Protein AF-A0A1G7TCG0-F1 (afdb_monomer_lite)

Secondary structure (DSSP, 8-state):
------------------------------------------HHHHTTT-EEEEETT--EEEE-SSEEEETTEEEEEEEEEEEE-SSEEEEEEEESSS--EEEEEEGGGTEEEETTEEEEEE--HHHHHHHHHHHTTSTT--HHHHTTS-HHHHHHHHHHHHHH-SSHHHHHHHHHHHHHHH-GGG---------

Sequence (195 aa):
MKKAISSLLVSTLVLALAVSSLSGDKILAEEDTTTTIEVENKAEEIDSFVGVWRNDKDDKISLTPQNLVIDGEVHEIKQIAVNESEEEKVASFDFENFDSQEMTYHSAEDKLNFLSSDYQREMNPNIVNYVKDQLSTLEPVNLEQLLEVDENYLMAAYYQAQVDFDEEKDQIHAIYLALSQDYAELELLTEEDYE

pLDDT: mean 75.29, std 24.16, range [28.88, 98.06]

Radius of gyration: 23.01 Å; chains: 1; bounding box: 70×73×45 Å

Organism: NCBI:txid120956

Foldseek 3Di:
DDDDDDDDPDDDDDDDDDDDDDDDDDDDPPPPPPDPDDPDQQQVLCVLVAAWKAFPVRFIWGDHSFWIDGPLDIWGWDDKDWDDDPFKIKIWTDTDVDDIWIWIQGPVQSWIQTPNTIIHGDADVVQLVVLLVVVVPDPPFDNVVSVVDDRRNSNRLLVNLVSVDPDPVSSSVSSLVVCCVNVVVRVGPPDDDDD

Structure (mmCIF, N/CA/C/O backbone):
data_AF-A0A1G7TCG0-F1
#
_entry.id   AF-A0A1G7TCG0-F1
#
loop_
_atom_site.group_PDB
_atom_site.id
_atom_site.type_symbol
_atom_site.label_atom_id
_atom_site.label_alt_id
_atom_site.label_comp_id
_atom_site.label_asym_id
_atom_site.label_entity_id
_atom_site.label_seq_id
_atom_site.pdbx_PDB_ins_code
_atom_site.Cartn_x
_atom_site.Cartn_y
_atom_site.Cartn_z
_atom_site.occupancy
_atom_site.B_iso_or_equiv
_atom_site.auth_seq_id
_atom_site.auth_comp_id
_atom_site.auth_asym_id
_atom_site.auth_atom_id
_atom_site.pdbx_PDB_model_num
ATOM 1 N N . MET A 1 1 ? 8.532 -59.562 12.177 1.00 41.25 1 MET A N 1
ATOM 2 C CA . MET A 1 1 ? 9.974 -59.346 12.460 1.00 41.25 1 MET A CA 1
ATOM 3 C C . MET A 1 1 ? 10.722 -59.149 11.147 1.00 41.25 1 MET A C 1
ATOM 5 O O . MET A 1 1 ? 10.410 -59.876 10.214 1.00 41.25 1 MET A O 1
ATOM 9 N N . LYS A 1 2 ? 11.730 -58.251 11.157 1.00 35.38 2 LYS A N 1
ATOM 10 C CA . LYS A 1 2 ? 12.576 -57.720 10.050 1.00 35.38 2 LYS A CA 1
ATOM 11 C C . LYS A 1 2 ? 11.929 -56.511 9.335 1.00 35.38 2 LYS A C 1
ATOM 13 O O . LYS A 1 2 ? 10.956 -56.697 8.625 1.00 35.38 2 LYS A O 1
ATOM 18 N N . LYS A 1 3 ? 12.194 -55.274 9.801 1.00 32.16 3 LYS A N 1
ATOM 19 C CA . LYS A 1 3 ? 13.316 -54.330 9.500 1.00 32.16 3 LYS A CA 1
ATOM 20 C C . LYS A 1 3 ? 13.216 -53.757 8.073 1.00 32.16 3 LYS A C 1
ATOM 22 O O . LYS A 1 3 ? 13.408 -54.512 7.134 1.00 32.16 3 LYS A O 1
ATOM 27 N N . ALA A 1 4 ? 12.780 -52.496 7.942 1.00 36.28 4 ALA A N 1
ATOM 28 C CA . ALA A 1 4 ? 13.587 -51.267 7.719 1.00 36.28 4 ALA A CA 1
ATOM 29 C C . ALA A 1 4 ? 13.500 -50.875 6.214 1.00 36.28 4 ALA A C 1
ATOM 31 O O . ALA A 1 4 ? 13.255 -51.761 5.410 1.00 36.28 4 ALA A O 1
ATOM 32 N N . ILE A 1 5 ? 13.589 -49.631 5.727 1.00 41.19 5 ILE A N 1
ATOM 33 C CA . ILE A 1 5 ? 14.486 -48.504 6.025 1.00 41.19 5 ILE A CA 1
ATOM 34 C C . ILE A 1 5 ? 13.827 -47.187 5.529 1.00 41.19 5 ILE A C 1
ATOM 36 O O . ILE A 1 5 ? 13.056 -47.188 4.575 1.00 41.19 5 ILE A O 1
ATOM 40 N N . SER A 1 6 ? 14.172 -46.099 6.220 1.00 36.78 6 SER A N 1
ATOM 41 C CA . SER A 1 6 ? 13.915 -44.672 5.969 1.00 36.78 6 SER A CA 1
ATOM 42 C C . SER A 1 6 ? 14.444 -44.143 4.621 1.00 36.78 6 SER A C 1
ATOM 44 O O . SER A 1 6 ? 15.442 -44.649 4.121 1.00 36.78 6 SER A O 1
ATOM 46 N N . SER A 1 7 ? 13.876 -43.055 4.091 1.00 33.06 7 SER A N 1
ATOM 47 C CA . SER A 1 7 ? 14.607 -42.161 3.176 1.00 33.06 7 SER A CA 1
ATOM 48 C C . SER A 1 7 ? 14.109 -40.720 3.297 1.00 33.06 7 SER A C 1
ATOM 50 O O . SER A 1 7 ? 13.252 -40.276 2.540 1.00 33.06 7 SER A O 1
ATOM 52 N N . LEU A 1 8 ? 14.694 -40.002 4.260 1.00 33.12 8 LEU A N 1
ATOM 53 C CA . LEU A 1 8 ? 14.929 -38.558 4.201 1.00 33.12 8 LEU A CA 1
ATOM 54 C C . LEU A 1 8 ? 15.622 -38.219 2.868 1.00 33.12 8 LEU A C 1
ATOM 56 O O . LEU A 1 8 ? 16.697 -38.751 2.592 1.00 33.12 8 LEU A O 1
ATOM 60 N N . LEU A 1 9 ? 15.056 -37.311 2.078 1.00 33.09 9 LEU A N 1
ATOM 61 C CA . LEU A 1 9 ? 15.797 -36.599 1.038 1.00 33.09 9 LEU A CA 1
ATOM 62 C C . LEU A 1 9 ? 16.432 -35.368 1.687 1.00 33.09 9 LEU A C 1
ATOM 64 O O . LEU A 1 9 ? 15.804 -34.327 1.828 1.00 33.09 9 LEU A O 1
ATOM 68 N N . VAL A 1 10 ? 17.678 -35.526 2.132 1.00 35.22 10 VAL A N 1
ATOM 69 C CA . VAL A 1 10 ? 18.581 -34.407 2.411 1.00 35.22 10 VAL A CA 1
ATOM 70 C C . VAL A 1 10 ? 19.404 -34.218 1.147 1.00 35.22 10 VAL A C 1
ATOM 72 O O . VAL A 1 10 ? 20.314 -35.005 0.875 1.00 35.22 10 VAL A O 1
ATOM 75 N N . SER A 1 11 ? 19.068 -33.208 0.349 1.00 30.41 11 SER A N 1
ATOM 76 C CA . SER A 1 11 ? 19.927 -32.775 -0.753 1.00 30.41 11 SER A CA 1
ATOM 77 C C . SER A 1 11 ? 21.223 -32.229 -0.165 1.00 30.41 11 SER A C 1
ATOM 79 O O . SER A 1 11 ? 21.256 -31.158 0.431 1.00 30.41 11 SER A O 1
ATOM 81 N N . THR A 1 12 ? 22.292 -33.009 -0.293 1.00 38.75 12 THR A N 1
ATOM 82 C CA . THR A 1 12 ? 23.657 -32.593 0.028 1.00 38.75 12 THR A CA 1
ATOM 83 C C . THR A 1 12 ? 24.263 -32.006 -1.240 1.00 38.75 12 THR A C 1
ATOM 85 O O . THR A 1 12 ? 24.483 -32.728 -2.212 1.00 38.75 12 THR A O 1
ATOM 88 N N . LEU A 1 13 ? 24.521 -30.699 -1.243 1.00 28.97 13 LEU A N 1
ATOM 89 C CA . LEU A 1 13 ? 25.317 -30.055 -2.281 1.00 28.97 13 LEU A CA 1
ATOM 90 C C . LEU A 1 13 ? 26.795 -30.363 -1.994 1.00 28.97 13 LEU A C 1
ATOM 92 O O . LEU A 1 13 ? 27.330 -29.984 -0.954 1.00 28.97 13 LEU A O 1
ATOM 96 N N . VAL A 1 14 ? 27.444 -31.108 -2.887 1.00 31.83 14 VAL A N 1
ATOM 97 C CA . VAL A 1 14 ? 28.886 -31.377 -2.827 1.00 31.83 14 VAL A CA 1
ATOM 98 C C . VAL A 1 14 ? 29.590 -30.295 -3.633 1.00 31.83 14 VAL A C 1
ATOM 100 O O . VAL A 1 14 ? 29.452 -30.270 -4.853 1.00 31.83 14 VAL A O 1
ATOM 103 N N . LEU A 1 15 ? 30.378 -29.442 -2.975 1.00 29.64 15 LEU A N 1
ATOM 104 C CA . LEU A 1 15 ? 31.316 -28.560 -3.666 1.00 29.64 15 LEU A CA 1
ATOM 105 C C . LEU A 1 15 ? 32.736 -29.115 -3.517 1.00 29.64 15 LEU A C 1
ATOM 107 O O . LEU A 1 15 ? 33.282 -29.217 -2.419 1.00 29.64 15 LEU A O 1
ATOM 111 N N . ALA A 1 16 ? 33.311 -29.531 -4.643 1.00 34.59 16 ALA A N 1
ATOM 112 C CA . ALA A 1 16 ? 34.679 -30.015 -4.726 1.00 34.59 16 ALA A CA 1
ATOM 113 C C . ALA A 1 16 ? 35.641 -28.826 -4.870 1.00 34.59 16 ALA A C 1
ATOM 115 O O . ALA A 1 16 ? 35.622 -28.129 -5.879 1.00 34.59 16 ALA A O 1
ATOM 116 N N . LEU A 1 17 ? 36.518 -28.629 -3.885 1.00 30.28 17 LEU A N 1
ATOM 117 C CA . LEU A 1 17 ? 37.665 -27.726 -3.990 1.00 30.28 17 LEU A CA 1
ATOM 118 C C . LEU A 1 17 ? 38.859 -28.493 -4.567 1.00 30.28 17 LEU A C 1
ATOM 120 O O . LEU A 1 17 ? 39.483 -29.307 -3.884 1.00 30.28 17 LEU A O 1
ATOM 124 N N . ALA A 1 18 ? 39.191 -28.224 -5.828 1.00 33.94 18 ALA A N 1
ATOM 125 C CA . ALA A 1 18 ? 40.486 -28.574 -6.393 1.00 33.94 18 ALA A CA 1
ATOM 126 C C . ALA A 1 18 ? 41.457 -27.412 -6.139 1.00 33.94 18 ALA A C 1
ATOM 128 O O . ALA A 1 18 ? 41.367 -26.365 -6.773 1.00 33.94 18 ALA A O 1
ATOM 129 N N . VAL A 1 19 ? 42.393 -27.598 -5.207 1.00 38.75 19 VAL A N 1
ATOM 130 C CA . VAL A 1 19 ? 43.535 -26.692 -5.044 1.00 38.75 19 VAL A CA 1
ATOM 131 C C . VAL A 1 19 ? 44.659 -27.193 -5.943 1.00 38.75 19 VAL A C 1
ATOM 133 O O . VAL A 1 19 ? 45.250 -28.240 -5.682 1.00 38.75 19 VAL A O 1
ATOM 136 N N . SER A 1 20 ? 44.985 -26.432 -6.985 1.00 31.84 20 SER A N 1
ATOM 137 C CA . SER A 1 20 ? 46.242 -26.579 -7.719 1.00 31.84 20 SER A CA 1
ATOM 138 C C . SER A 1 20 ? 47.005 -25.260 -7.709 1.00 31.84 20 SER A C 1
ATOM 140 O O . SER A 1 20 ? 46.579 -24.259 -8.275 1.00 31.84 20 SER A O 1
ATOM 142 N N . SER A 1 21 ? 48.151 -25.293 -7.038 1.00 33.22 21 SER A N 1
ATOM 143 C CA . SER A 1 21 ? 49.193 -24.274 -7.012 1.00 33.22 21 SER A CA 1
ATOM 144 C C . SER A 1 21 ? 49.876 -24.117 -8.377 1.00 33.22 21 SER A C 1
ATOM 146 O O . SER A 1 21 ? 50.337 -25.130 -8.901 1.00 33.22 21 SE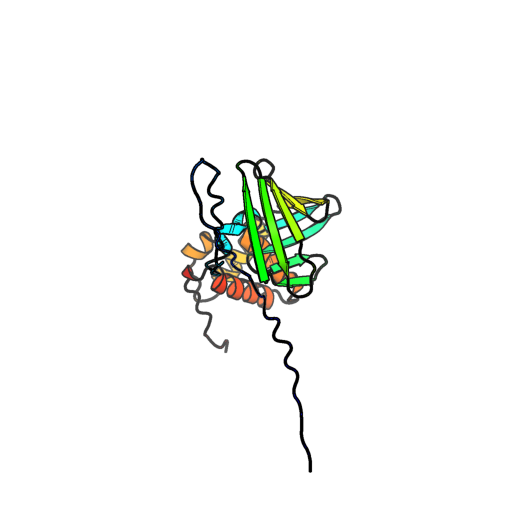R A O 1
ATOM 148 N N . LEU A 1 22 ? 50.039 -22.890 -8.893 1.00 29.16 22 LEU A N 1
ATOM 149 C CA . LEU A 1 22 ? 51.347 -22.251 -9.157 1.00 29.16 22 LEU A CA 1
ATOM 150 C C . LEU A 1 22 ? 51.208 -20.906 -9.909 1.00 29.16 22 LEU A C 1
ATOM 152 O O . LEU A 1 22 ? 50.660 -20.849 -11.000 1.00 29.16 22 LEU A O 1
ATOM 156 N N . SER A 1 23 ? 51.823 -19.875 -9.317 1.00 33.53 23 SER A N 1
ATOM 157 C CA . SER A 1 23 ? 52.538 -18.736 -9.927 1.00 33.53 23 SER A CA 1
ATOM 158 C C . SER A 1 23 ? 51.891 -17.885 -11.037 1.00 33.53 23 SER A C 1
ATOM 160 O O . SER A 1 23 ? 51.925 -18.252 -12.205 1.00 33.53 23 SER A O 1
ATOM 162 N N . GLY A 1 24 ? 51.558 -16.644 -10.660 1.00 36.00 24 GLY A N 1
ATOM 163 C CA . GLY A 1 24 ? 52.043 -15.436 -11.342 1.00 36.00 24 GLY A CA 1
ATOM 164 C C . GLY A 1 24 ? 51.363 -15.029 -12.646 1.00 36.00 24 GLY A C 1
ATOM 165 O O . GLY A 1 24 ? 51.931 -15.246 -13.703 1.00 36.00 24 GLY A O 1
ATOM 166 N N . ASP A 1 25 ? 50.211 -14.366 -12.550 1.00 30.06 25 ASP A N 1
ATOM 167 C CA . ASP A 1 25 ? 49.935 -13.057 -13.165 1.00 30.06 25 ASP A CA 1
ATOM 168 C C . ASP A 1 25 ? 48.511 -12.609 -12.791 1.00 30.06 25 ASP A C 1
ATOM 170 O O . ASP A 1 25 ? 47.640 -13.428 -12.508 1.00 30.06 25 ASP A O 1
ATOM 174 N N . LYS A 1 26 ? 48.298 -11.290 -12.714 1.00 42.56 26 LYS A N 1
ATOM 175 C CA . LYS A 1 26 ? 47.018 -10.634 -12.392 1.00 42.56 26 LYS A CA 1
ATOM 176 C C . LYS A 1 26 ? 45.832 -11.261 -13.137 1.00 42.56 26 LYS A C 1
ATOM 178 O O . LYS A 1 26 ? 45.745 -11.089 -14.349 1.00 42.56 26 LYS A O 1
ATOM 183 N N . ILE A 1 27 ? 44.866 -11.819 -12.407 1.00 32.22 27 ILE A N 1
ATOM 184 C CA . ILE A 1 27 ? 43.470 -11.936 -12.848 1.00 32.22 27 ILE A CA 1
ATOM 185 C C . ILE A 1 27 ? 42.573 -11.600 -11.648 1.00 32.22 27 ILE A C 1
ATOM 187 O O . ILE A 1 27 ? 42.891 -11.939 -10.511 1.00 32.22 27 ILE A O 1
ATOM 191 N N . LEU A 1 28 ? 41.544 -10.814 -11.950 1.00 32.38 28 LEU A N 1
ATOM 192 C CA . LEU A 1 28 ? 40.582 -10.142 -11.082 1.00 32.38 28 LEU A CA 1
ATOM 193 C C . LEU A 1 28 ? 40.090 -11.012 -9.917 1.00 32.38 28 LEU A C 1
ATOM 195 O O . LEU A 1 28 ? 39.694 -12.155 -10.118 1.00 32.38 28 LEU A O 1
ATOM 199 N N . ALA A 1 29 ? 40.093 -10.441 -8.711 1.00 30.98 29 ALA A N 1
ATOM 200 C CA . ALA A 1 29 ? 39.278 -10.952 -7.622 1.00 30.98 29 ALA A CA 1
ATOM 201 C C . ALA A 1 29 ? 37.815 -10.674 -7.990 1.00 30.98 29 ALA A C 1
ATOM 203 O O . ALA A 1 29 ? 37.371 -9.530 -7.918 1.00 30.98 29 ALA A O 1
ATOM 204 N N . GLU A 1 30 ? 37.099 -11.695 -8.452 1.00 35.25 30 GLU A N 1
ATOM 205 C CA . GLU A 1 30 ? 35.654 -11.735 -8.262 1.00 35.25 30 GLU A CA 1
ATOM 206 C C . GLU A 1 30 ? 35.453 -11.965 -6.761 1.00 35.25 30 GLU A C 1
ATOM 208 O O . GLU A 1 30 ? 35.758 -13.037 -6.235 1.00 35.25 30 GLU A O 1
ATOM 213 N N . GLU A 1 31 ? 35.082 -10.901 -6.046 1.00 32.38 31 GLU A N 1
ATOM 214 C CA . GLU A 1 31 ? 34.534 -11.037 -4.703 1.00 32.38 31 GLU A CA 1
ATOM 215 C C . GLU A 1 31 ? 33.212 -11.787 -4.829 1.00 32.38 31 GLU A C 1
ATOM 217 O O . GLU A 1 31 ? 32.199 -11.239 -5.251 1.00 32.38 31 GLU A O 1
ATOM 222 N N . ASP A 1 32 ? 33.254 -13.066 -4.480 1.00 33.31 32 ASP A N 1
ATOM 223 C CA . ASP A 1 32 ? 32.080 -13.874 -4.196 1.00 33.31 32 ASP A CA 1
ATOM 224 C C . ASP A 1 32 ? 31.550 -13.426 -2.822 1.00 33.31 32 ASP A C 1
ATOM 226 O O . ASP A 1 32 ? 31.817 -14.028 -1.777 1.00 33.31 32 ASP A O 1
ATOM 230 N N . THR A 1 33 ? 30.875 -12.277 -2.789 1.00 32.12 33 THR A N 1
ATOM 231 C CA . THR A 1 33 ? 30.081 -11.852 -1.637 1.00 32.12 33 THR A CA 1
ATOM 232 C C . THR A 1 33 ? 28.760 -12.608 -1.676 1.00 32.12 33 THR A C 1
ATOM 234 O O . THR A 1 33 ? 27.733 -12.120 -2.135 1.00 32.12 33 THR A O 1
ATOM 237 N N . THR A 1 34 ? 28.771 -13.836 -1.157 1.00 29.72 34 THR A N 1
ATOM 238 C CA . THR A 1 34 ? 27.554 -14.446 -0.612 1.00 29.72 34 THR A CA 1
ATOM 239 C C . THR A 1 34 ? 27.069 -13.575 0.540 1.00 29.72 34 THR A C 1
ATOM 241 O O . THR A 1 34 ? 27.538 -13.709 1.672 1.00 29.72 34 THR A O 1
ATOM 244 N N . THR A 1 35 ? 26.161 -12.654 0.238 1.00 32.66 35 THR A N 1
ATOM 245 C CA . THR A 1 35 ? 25.441 -11.877 1.240 1.00 32.66 35 THR A CA 1
ATOM 246 C C . THR A 1 35 ? 24.379 -12.781 1.851 1.00 32.66 35 THR A C 1
ATOM 248 O O . THR A 1 35 ? 23.410 -13.170 1.203 1.00 32.66 35 THR A O 1
ATOM 251 N N . THR A 1 36 ? 24.590 -13.162 3.105 1.00 28.88 36 THR A N 1
ATOM 252 C CA . THR A 1 36 ? 23.533 -13.685 3.969 1.00 28.88 36 THR A CA 1
ATOM 253 C C . THR A 1 36 ? 22.526 -12.552 4.165 1.00 28.88 36 THR A C 1
ATOM 255 O O . THR A 1 36 ? 22.868 -11.554 4.792 1.00 28.88 36 THR A O 1
ATOM 258 N N . ILE A 1 37 ? 21.329 -12.664 3.588 1.00 34.88 37 ILE A N 1
ATOM 259 C CA . ILE A 1 37 ? 20.257 -11.683 3.793 1.00 34.88 37 ILE A CA 1
ATOM 260 C C . ILE A 1 37 ? 19.657 -11.967 5.171 1.00 34.88 37 ILE A C 1
ATOM 262 O O . ILE A 1 37 ? 18.867 -12.897 5.342 1.00 34.88 37 ILE A O 1
ATOM 266 N N . GLU A 1 38 ? 20.104 -11.217 6.175 1.00 32.12 38 GLU A N 1
ATOM 267 C CA . GLU A 1 38 ? 19.348 -11.061 7.413 1.00 32.12 38 GLU A CA 1
ATOM 268 C C . GLU A 1 38 ? 18.110 -10.217 7.082 1.00 32.12 38 GLU A C 1
ATOM 270 O O . GLU A 1 38 ? 18.211 -9.185 6.424 1.00 32.12 38 GLU A O 1
ATOM 275 N N . VAL A 1 39 ? 16.925 -10.708 7.457 1.00 40.69 39 VAL A N 1
ATOM 276 C CA . VAL A 1 39 ? 15.651 -10.004 7.265 1.00 40.69 39 VAL A CA 1
ATOM 277 C C . VAL A 1 39 ? 15.592 -8.875 8.294 1.00 40.69 39 VAL A C 1
ATOM 279 O O . VAL A 1 39 ? 15.024 -9.039 9.371 1.00 40.69 39 VAL A O 1
ATOM 282 N N . GLU A 1 40 ? 16.256 -7.764 7.991 1.00 42.09 40 GLU A N 1
ATOM 283 C CA . GLU A 1 40 ? 16.292 -6.557 8.812 1.00 42.09 40 GLU A CA 1
ATOM 284 C C . GLU A 1 40 ? 15.513 -5.451 8.076 1.00 42.09 40 GLU A C 1
ATOM 286 O O . GLU A 1 40 ? 15.806 -5.127 6.934 1.00 42.09 40 GLU A O 1
ATOM 291 N N . ASN A 1 41 ? 14.435 -4.990 8.717 1.00 46.16 41 ASN A N 1
ATOM 292 C CA . ASN A 1 41 ? 13.510 -3.906 8.360 1.00 46.16 41 ASN A CA 1
ATOM 293 C C . ASN A 1 41 ? 13.259 -3.609 6.856 1.00 46.16 41 ASN A C 1
ATOM 295 O O . ASN A 1 41 ? 13.823 -2.692 6.269 1.00 46.16 41 ASN A O 1
ATOM 299 N N . LYS A 1 42 ? 12.315 -4.353 6.258 1.00 55.28 42 LYS A N 1
ATOM 300 C CA . LYS A 1 42 ? 11.911 -4.285 4.837 1.00 55.28 42 LYS A CA 1
ATOM 301 C C . LYS A 1 42 ? 11.181 -2.997 4.403 1.00 55.28 42 LYS A C 1
ATOM 303 O O . LYS A 1 42 ? 10.938 -2.843 3.210 1.00 55.28 42 LYS A O 1
ATOM 308 N N . ALA A 1 43 ? 10.780 -2.124 5.332 1.00 55.53 43 ALA A N 1
ATOM 309 C CA . ALA A 1 43 ? 9.963 -0.948 5.016 1.00 55.53 43 ALA A CA 1
ATOM 310 C C . ALA A 1 43 ? 10.728 0.061 4.137 1.00 55.53 43 ALA A C 1
ATOM 312 O O . ALA A 1 43 ? 10.310 0.338 3.015 1.00 55.53 43 ALA A O 1
ATOM 313 N N . GLU A 1 44 ? 11.919 0.483 4.576 1.00 63.84 44 GLU A N 1
ATOM 314 C CA . GLU A 1 44 ? 12.697 1.537 3.902 1.00 63.84 44 GLU A CA 1
ATOM 315 C C . GLU A 1 44 ? 13.134 1.161 2.471 1.00 63.84 44 GLU A C 1
ATOM 317 O O . GLU A 1 44 ? 13.256 2.024 1.597 1.00 63.84 44 GLU A O 1
ATOM 322 N N . GLU A 1 45 ? 13.353 -0.130 2.191 1.00 70.06 45 GLU A N 1
ATOM 323 C CA . GLU A 1 45 ? 13.810 -0.591 0.871 1.00 70.06 45 GLU A CA 1
ATOM 324 C C . GLU A 1 45 ? 12.732 -0.461 -0.214 1.00 70.06 45 GLU A C 1
ATOM 326 O O . GLU A 1 45 ? 13.063 -0.305 -1.396 1.00 70.06 45 GLU A O 1
ATOM 331 N N . ILE A 1 46 ? 11.447 -0.486 0.165 1.00 83.75 46 ILE A N 1
ATOM 332 C CA . ILE A 1 46 ? 10.334 -0.434 -0.789 1.00 83.75 46 ILE A CA 1
ATOM 333 C C . ILE A 1 46 ? 9.412 0.770 -0.648 1.00 83.75 46 ILE A C 1
ATOM 335 O O . ILE A 1 46 ? 8.430 0.833 -1.385 1.00 83.75 46 ILE A O 1
ATOM 339 N N . ASP A 1 47 ? 9.724 1.751 0.199 1.00 87.25 47 ASP A N 1
ATOM 340 C CA . ASP A 1 47 ? 8.911 2.969 0.382 1.00 87.25 47 ASP A CA 1
ATOM 341 C C . ASP A 1 47 ? 8.504 3.619 -0.950 1.00 87.25 47 ASP A C 1
ATOM 343 O O . ASP A 1 47 ? 7.378 4.074 -1.143 1.00 87.25 47 ASP A O 1
ATOM 347 N N . SER A 1 48 ? 9.405 3.591 -1.936 1.00 90.62 48 SER A N 1
ATOM 348 C CA . SER A 1 48 ? 9.140 4.129 -3.275 1.00 90.62 48 SER A CA 1
ATOM 349 C C . SER A 1 48 ? 8.013 3.402 -4.025 1.00 90.62 48 SER A C 1
ATOM 351 O O . SER A 1 48 ? 7.362 4.005 -4.875 1.00 90.62 48 SER A O 1
ATOM 353 N N . PHE A 1 49 ? 7.753 2.137 -3.705 1.00 94.31 49 PHE A N 1
ATOM 354 C CA . PHE A 1 49 ? 6.699 1.309 -4.287 1.00 94.31 49 PHE A CA 1
ATOM 355 C C . PHE A 1 49 ? 5.398 1.332 -3.464 1.00 94.31 49 PHE A C 1
ATOM 357 O O . PHE A 1 49 ? 4.335 1.044 -4.015 1.00 94.31 49 PHE A O 1
ATOM 364 N N . VAL A 1 50 ? 5.455 1.672 -2.170 1.00 94.75 50 VAL A N 1
ATOM 365 C CA . VAL A 1 50 ? 4.295 1.660 -1.260 1.00 94.75 50 VAL A CA 1
ATOM 366 C C . VAL A 1 50 ? 3.231 2.650 -1.722 1.00 94.75 50 VAL A C 1
ATOM 368 O O . VAL A 1 50 ? 3.501 3.837 -1.858 1.00 94.75 50 VAL A O 1
ATOM 371 N N . GLY A 1 51 ? 2.002 2.195 -1.946 1.00 96.69 51 GLY A N 1
ATOM 372 C CA . GLY A 1 51 ? 0.915 3.065 -2.393 1.00 96.69 51 GLY A CA 1
ATOM 373 C C . GLY A 1 51 ? -0.222 2.328 -3.086 1.00 96.69 51 GLY A C 1
ATOM 374 O O . GLY A 1 51 ? -0.206 1.107 -3.237 1.00 96.69 51 GLY A O 1
ATOM 375 N N . VAL A 1 52 ? -1.224 3.092 -3.521 1.00 98.00 52 VAL A N 1
ATOM 376 C CA . VAL A 1 52 ? -2.262 2.616 -4.443 1.00 98.00 52 VAL A CA 1
ATOM 377 C C . VAL A 1 52 ? -1.889 3.073 -5.842 1.00 98.00 52 VAL A C 1
ATOM 379 O O . VAL A 1 52 ? -1.569 4.240 -6.054 1.00 98.00 52 VAL A O 1
ATOM 382 N N . TRP A 1 53 ? -1.947 2.165 -6.804 1.00 98.06 53 TRP A N 1
ATOM 383 C CA . TRP A 1 53 ? -1.521 2.395 -8.175 1.00 98.06 53 TRP A CA 1
ATOM 384 C C . TRP A 1 53 ? -2.644 2.026 -9.130 1.00 98.06 53 TRP A C 1
ATOM 386 O O . TRP A 1 53 ? -3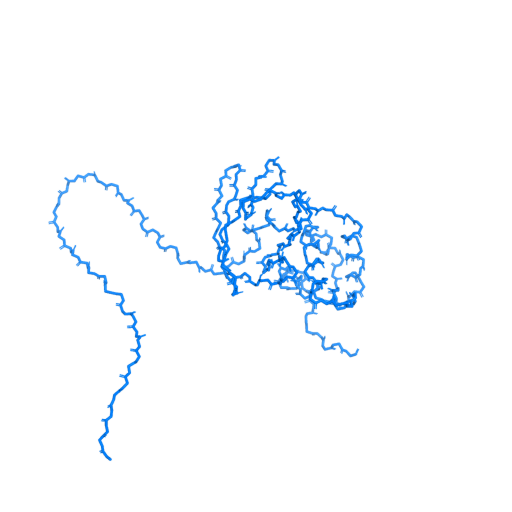.299 0.998 -8.958 1.00 98.06 53 TRP A O 1
ATOM 396 N N . ARG A 1 54 ? -2.861 2.848 -10.159 1.00 97.25 54 ARG A N 1
ATOM 397 C CA . ARG A 1 54 ? -3.935 2.660 -11.138 1.00 97.25 54 ARG A CA 1
ATOM 398 C C . ARG A 1 54 ? -3.411 2.735 -12.566 1.00 97.25 54 ARG A C 1
ATOM 400 O O . ARG A 1 54 ? -2.657 3.653 -12.889 1.00 97.25 54 ARG A O 1
ATOM 407 N N . ASN A 1 55 ? -3.818 1.797 -13.416 1.00 96.88 55 ASN A N 1
ATOM 408 C CA . ASN A 1 55 ? -3.475 1.812 -14.841 1.00 96.88 55 ASN A CA 1
ATOM 409 C C . ASN A 1 55 ? -4.567 2.488 -15.698 1.00 96.88 55 ASN A C 1
ATOM 411 O O . ASN A 1 55 ? -5.602 2.943 -15.205 1.00 96.88 55 ASN A O 1
ATOM 415 N N . ASP A 1 56 ? -4.339 2.548 -17.010 1.00 94.44 56 ASP A N 1
ATOM 416 C CA . ASP A 1 56 ? -5.250 3.141 -17.999 1.00 94.44 56 ASP A CA 1
ATOM 417 C C . ASP A 1 56 ? -6.550 2.348 -18.233 1.00 94.44 56 ASP A C 1
ATOM 419 O O . ASP A 1 56 ? -7.499 2.873 -18.822 1.00 94.44 56 ASP A O 1
ATOM 423 N N . LYS A 1 57 ? -6.607 1.099 -17.762 1.00 94.06 57 LYS A N 1
ATOM 424 C CA . LYS A 1 57 ? -7.785 0.219 -17.801 1.00 94.06 57 LYS A CA 1
ATOM 425 C C . LYS A 1 57 ? -8.618 0.284 -16.525 1.00 94.06 57 LYS A C 1
ATOM 427 O O . LYS A 1 57 ? -9.584 -0.461 -16.407 1.00 94.06 57 LYS A O 1
ATOM 432 N N . ASP A 1 58 ? -8.273 1.192 -15.615 1.00 92.00 58 ASP A N 1
ATOM 433 C CA . ASP A 1 58 ? -8.849 1.328 -14.282 1.00 92.00 58 ASP A CA 1
ATOM 434 C C . ASP A 1 58 ? -8.546 0.165 -13.319 1.00 92.00 58 ASP A C 1
ATOM 436 O O . ASP A 1 58 ? -9.117 0.148 -12.225 1.00 92.00 58 ASP A O 1
ATOM 440 N N . ASP A 1 59 ? -7.622 -0.742 -13.659 1.00 94.31 59 ASP A N 1
ATOM 441 C CA . ASP A 1 59 ? -7.152 -1.769 -12.727 1.00 94.31 59 ASP A CA 1
ATOM 442 C C . ASP A 1 59 ? -6.354 -1.095 -11.609 1.00 94.31 59 ASP A C 1
ATOM 444 O O . ASP A 1 59 ? -5.548 -0.187 -11.855 1.00 94.31 59 ASP A O 1
ATOM 448 N N . LYS A 1 60 ? -6.580 -1.549 -10.375 1.00 95.44 60 LYS A N 1
ATOM 449 C CA . LYS A 1 60 ? -5.913 -1.030 -9.184 1.00 95.44 60 LYS A CA 1
ATOM 450 C C . LYS A 1 60 ? -5.081 -2.115 -8.535 1.00 95.44 60 LYS A C 1
ATOM 452 O O . LYS A 1 60 ? -5.530 -3.252 -8.415 1.00 95.44 60 LYS A O 1
ATOM 457 N N . ILE A 1 61 ? -3.906 -1.721 -8.072 1.00 96.56 61 ILE A N 1
ATOM 458 C CA . ILE A 1 61 ? -3.126 -2.508 -7.129 1.00 96.56 61 ILE A CA 1
ATOM 459 C C . ILE A 1 61 ? -2.821 -1.656 -5.904 1.00 96.56 61 ILE A C 1
ATOM 461 O O . ILE A 1 61 ? -2.754 -0.426 -5.990 1.00 96.56 61 ILE A O 1
ATOM 465 N N . SER A 1 62 ? -2.619 -2.303 -4.768 1.00 96.94 62 SER A N 1
ATOM 466 C CA . SER A 1 62 ? -2.117 -1.650 -3.565 1.00 96.94 62 SER A CA 1
ATOM 467 C C . SER A 1 62 ? -0.916 -2.410 -3.039 1.00 96.94 62 SER A C 1
ATOM 469 O O . SER A 1 62 ? -0.943 -3.634 -2.995 1.00 96.94 62 SER A O 1
ATOM 471 N N . LEU A 1 63 ? 0.135 -1.688 -2.666 1.00 95.56 63 LEU A N 1
ATOM 472 C CA . LEU A 1 63 ? 1.347 -2.271 -2.115 1.00 95.56 63 LEU A CA 1
ATOM 473 C C . LEU A 1 63 ? 1.656 -1.653 -0.751 1.00 95.56 63 LEU A C 1
ATOM 475 O O . LEU A 1 63 ? 1.727 -0.430 -0.623 1.00 95.56 63 LEU A O 1
ATOM 479 N N . THR A 1 64 ? 1.869 -2.514 0.238 1.00 92.75 64 THR A N 1
ATOM 480 C CA . THR A 1 64 ? 2.444 -2.206 1.555 1.00 92.75 64 THR A CA 1
ATOM 481 C C . THR A 1 64 ? 3.753 -2.995 1.723 1.00 92.75 64 THR A C 1
ATOM 483 O O . THR A 1 64 ? 4.028 -3.883 0.911 1.00 92.75 64 THR A O 1
ATOM 486 N N . PRO A 1 65 ? 4.568 -2.734 2.765 1.00 88.75 65 PRO A N 1
ATOM 487 C CA . PRO A 1 65 ? 5.749 -3.545 3.081 1.00 88.75 65 PRO A CA 1
ATOM 488 C C . PRO A 1 65 ? 5.490 -5.052 3.176 1.00 88.75 65 PRO A C 1
ATOM 490 O O . PRO A 1 65 ? 6.388 -5.848 2.899 1.00 88.75 65 PRO A O 1
ATOM 493 N N . GLN A 1 66 ? 4.263 -5.441 3.537 1.00 88.88 66 GLN A N 1
ATOM 494 C CA . GLN A 1 66 ? 3.908 -6.833 3.798 1.00 88.88 66 GLN A CA 1
ATOM 495 C C . GLN A 1 66 ? 2.992 -7.456 2.751 1.00 88.88 66 GLN A C 1
ATOM 497 O O . GLN A 1 66 ? 2.954 -8.679 2.661 1.00 88.88 66 GLN A O 1
ATOM 502 N N . ASN A 1 67 ? 2.238 -6.671 1.978 1.00 92.38 67 ASN A N 1
ATOM 503 C CA . ASN A 1 67 ? 1.197 -7.215 1.110 1.00 92.38 67 ASN A CA 1
ATOM 504 C C . ASN A 1 67 ? 1.119 -6.513 -0.246 1.00 92.38 67 ASN A C 1
ATOM 506 O O . ASN A 1 67 ? 1.292 -5.299 -0.358 1.00 92.38 67 ASN A O 1
ATOM 510 N N . LEU A 1 68 ? 0.755 -7.292 -1.264 1.00 94.62 68 LEU A N 1
ATOM 511 C CA . LEU A 1 68 ? 0.231 -6.816 -2.539 1.00 94.62 68 LEU A CA 1
ATOM 512 C C . LEU A 1 68 ? -1.256 -7.153 -2.616 1.00 94.62 68 LEU A C 1
ATOM 514 O O . LEU A 1 68 ? -1.641 -8.308 -2.458 1.00 94.62 68 LEU A O 1
ATOM 518 N N . VAL A 1 69 ? -2.078 -6.163 -2.934 1.00 96.19 69 VAL A N 1
ATOM 519 C CA . VAL A 1 69 ? -3.478 -6.348 -3.304 1.00 96.19 69 VAL A CA 1
ATOM 520 C C . VAL A 1 69 ? -3.602 -6.206 -4.810 1.00 96.19 69 VAL A C 1
ATOM 522 O O . VAL A 1 69 ? -3.288 -5.147 -5.357 1.00 96.19 69 VAL A O 1
ATOM 525 N N . ILE A 1 70 ? -4.075 -7.250 -5.480 1.00 94.31 70 ILE A N 1
ATOM 526 C CA . ILE A 1 70 ? -4.374 -7.257 -6.916 1.00 94.31 70 ILE A CA 1
ATOM 527 C C . ILE A 1 70 ? -5.604 -8.131 -7.156 1.00 94.31 70 ILE A C 1
ATOM 529 O O . ILE A 1 70 ? -5.824 -9.106 -6.451 1.00 94.31 70 ILE A O 1
ATOM 533 N N . ASP A 1 71 ? -6.448 -7.747 -8.115 1.00 91.06 71 ASP A N 1
ATOM 534 C CA . ASP A 1 71 ? -7.658 -8.492 -8.495 1.00 91.06 71 ASP A CA 1
ATOM 535 C C . ASP A 1 71 ? -8.625 -8.793 -7.327 1.00 91.06 71 ASP A C 1
ATOM 537 O O . ASP A 1 71 ? -9.439 -9.712 -7.392 1.00 91.06 71 ASP A O 1
ATOM 541 N N . GLY A 1 72 ? -8.586 -7.965 -6.274 1.00 92.06 72 GLY A N 1
ATOM 542 C CA . GLY A 1 72 ? -9.405 -8.132 -5.071 1.00 92.06 72 GLY A CA 1
ATOM 543 C C . GLY A 1 72 ? -8.914 -9.231 -4.127 1.00 92.06 72 GLY A C 1
ATOM 544 O O . GLY A 1 72 ? -9.674 -9.664 -3.267 1.00 92.06 72 GLY A O 1
ATOM 545 N N . GLU A 1 73 ? -7.671 -9.682 -4.281 1.00 93.00 73 GLU A N 1
ATOM 546 C CA . GLU A 1 73 ? -7.021 -10.656 -3.409 1.00 93.00 73 GLU A CA 1
ATOM 547 C C . GLU A 1 73 ? -5.786 -10.037 -2.746 1.00 93.00 73 GLU A C 1
ATOM 549 O O . GLU A 1 73 ? -5.101 -9.197 -3.333 1.00 93.00 73 GLU A O 1
ATOM 554 N N . VAL A 1 74 ? -5.516 -10.449 -1.506 1.00 93.69 74 VAL A N 1
ATOM 555 C CA . VAL A 1 74 ? -4.339 -10.035 -0.735 1.00 93.69 74 VAL A CA 1
ATOM 556 C C . VAL A 1 74 ? -3.280 -11.134 -0.812 1.00 93.69 74 VAL A C 1
ATOM 558 O O . VAL A 1 74 ? -3.547 -12.293 -0.492 1.00 93.69 74 VAL A O 1
ATOM 561 N N . HIS A 1 75 ? -2.064 -10.766 -1.211 1.00 93.38 75 HIS A N 1
ATOM 562 C CA . HIS A 1 75 ? -0.908 -11.653 -1.306 1.00 93.38 75 HIS A CA 1
ATOM 563 C C . HIS A 1 75 ? 0.204 -11.177 -0.370 1.00 93.38 75 HIS A C 1
ATOM 565 O O . HIS A 1 75 ? 0.760 -10.094 -0.554 1.00 93.38 75 HIS A O 1
ATOM 571 N N . GLU A 1 76 ? 0.560 -12.010 0.608 1.00 92.06 76 GLU A N 1
ATOM 572 C CA . GLU A 1 76 ? 1.632 -11.713 1.564 1.00 92.06 76 GLU A CA 1
ATOM 573 C C . GLU A 1 76 ? 3.011 -11.811 0.893 1.00 92.06 76 GLU A C 1
ATOM 575 O O . GLU A 1 76 ? 3.321 -12.795 0.214 1.00 92.06 76 GLU A O 1
ATOM 580 N N . ILE A 1 77 ? 3.861 -10.811 1.118 1.00 90.56 77 ILE A N 1
ATOM 581 C CA . ILE A 1 77 ? 5.221 -10.710 0.590 1.00 90.56 77 ILE A CA 1
ATOM 582 C C . ILE A 1 77 ? 6.189 -11.485 1.491 1.00 90.56 77 ILE A C 1
ATOM 584 O O . ILE A 1 77 ? 6.450 -11.126 2.640 1.00 90.56 77 ILE A O 1
ATOM 588 N N . LYS A 1 78 ? 6.816 -12.533 0.952 1.00 89.38 78 LYS A N 1
ATOM 589 C CA . LYS A 1 78 ? 7.806 -13.348 1.677 1.00 89.38 78 LYS A CA 1
ATOM 590 C C . LYS A 1 78 ? 9.212 -12.797 1.537 1.00 89.38 78 LYS A C 1
ATOM 592 O O . LYS A 1 78 ? 9.932 -12.685 2.535 1.00 89.38 78 LYS A O 1
ATOM 597 N N . GLN A 1 79 ? 9.598 -12.420 0.327 1.00 85.88 79 GLN A N 1
ATOM 598 C CA . GLN A 1 79 ? 10.939 -11.937 0.032 1.00 85.88 79 GLN A CA 1
ATOM 599 C C . GLN A 1 79 ? 10.886 -10.797 -0.976 1.00 85.88 79 GLN A C 1
ATOM 601 O O . GLN A 1 79 ? 10.024 -10.757 -1.849 1.00 85.88 79 GLN A O 1
ATOM 606 N N . ILE A 1 80 ? 11.820 -9.866 -0.813 1.00 86.75 80 ILE A N 1
ATOM 607 C CA . ILE A 1 80 ? 12.018 -8.735 -1.705 1.00 86.75 80 ILE A CA 1
ATOM 608 C C . ILE A 1 80 ? 13.506 -8.686 -2.032 1.00 86.75 80 ILE A C 1
ATOM 610 O O . ILE A 1 80 ? 14.343 -8.914 -1.156 1.00 86.75 80 ILE A O 1
ATOM 614 N N . ALA A 1 81 ? 13.832 -8.421 -3.289 1.00 87.00 81 ALA A N 1
ATOM 615 C CA . ALA A 1 81 ? 15.180 -8.083 -3.716 1.00 87.00 81 ALA A CA 1
ATOM 616 C C . ALA A 1 81 ? 15.124 -6.794 -4.534 1.00 87.00 81 ALA A C 1
ATOM 618 O O . ALA A 1 81 ? 14.537 -6.778 -5.618 1.00 87.00 81 ALA A O 1
ATOM 619 N N . VAL A 1 82 ? 15.725 -5.725 -4.010 1.00 85.81 82 VAL A N 1
ATOM 620 C CA . VAL A 1 82 ? 15.745 -4.407 -4.651 1.00 85.81 82 VAL A CA 1
ATOM 621 C C . VAL A 1 82 ? 17.095 -4.169 -5.317 1.00 85.81 82 VAL A C 1
ATOM 623 O O . VAL A 1 82 ? 18.155 -4.424 -4.746 1.00 85.81 82 VAL A O 1
ATOM 626 N N . ASN A 1 83 ? 17.052 -3.662 -6.542 1.00 84.19 83 ASN A N 1
ATOM 627 C CA . ASN A 1 83 ? 18.197 -3.139 -7.263 1.00 84.19 83 ASN A CA 1
ATOM 628 C C . ASN A 1 83 ? 17.907 -1.683 -7.639 1.00 84.19 83 ASN A C 1
ATOM 630 O O . ASN A 1 83 ? 16.944 -1.395 -8.353 1.00 84.19 83 ASN A O 1
ATOM 634 N N . GLU A 1 84 ? 18.724 -0.765 -7.131 1.00 79.25 84 GLU A N 1
ATOM 635 C CA . GLU A 1 84 ? 18.548 0.671 -7.320 1.00 79.25 84 GLU A CA 1
ATOM 636 C C . GLU A 1 84 ? 19.605 1.241 -8.270 1.00 79.25 84 GLU A C 1
ATOM 638 O O . GLU A 1 84 ? 20.808 1.004 -8.136 1.00 79.25 84 GLU A O 1
ATOM 643 N N . SER A 1 85 ? 19.132 2.043 -9.220 1.00 75.94 85 SER A N 1
ATOM 644 C CA . SER A 1 85 ? 19.933 2.944 -10.043 1.00 75.94 85 SER A CA 1
ATOM 645 C C . SER A 1 85 ? 19.463 4.388 -9.831 1.00 75.94 85 SER A C 1
ATOM 647 O O . SER A 1 85 ? 18.420 4.618 -9.227 1.00 75.94 85 SER A O 1
ATOM 649 N N . GLU A 1 86 ? 20.205 5.379 -10.340 1.00 70.88 86 GLU A N 1
ATOM 650 C CA . GLU A 1 86 ? 19.850 6.801 -10.161 1.00 70.88 86 GLU A CA 1
ATOM 651 C C . GLU A 1 86 ? 18.470 7.180 -10.740 1.00 70.88 86 GLU A C 1
ATOM 653 O O . GLU A 1 86 ? 17.858 8.136 -10.269 1.00 70.88 86 GLU A O 1
ATOM 658 N N . GLU A 1 87 ? 17.973 6.457 -11.750 1.00 78.44 87 GLU A N 1
ATOM 659 C CA . GLU A 1 87 ? 16.727 6.796 -12.460 1.00 78.44 87 GLU A CA 1
ATOM 660 C C . GLU A 1 87 ? 15.577 5.823 -12.142 1.00 78.44 87 GLU A C 1
ATOM 662 O O . GLU A 1 87 ? 14.407 6.224 -12.112 1.00 78.44 87 GLU A O 1
ATOM 667 N N . GLU A 1 88 ? 15.904 4.562 -11.854 1.00 86.75 88 GLU A N 1
ATOM 668 C CA . GLU A 1 88 ? 14.944 3.466 -11.717 1.00 86.75 88 GLU A CA 1
ATOM 669 C C . GLU A 1 88 ? 15.276 2.579 -10.515 1.00 86.75 88 GLU A C 1
ATOM 671 O O . GLU A 1 88 ? 16.440 2.234 -10.278 1.00 86.75 88 GLU A O 1
ATOM 676 N N . LYS A 1 89 ? 14.230 2.155 -9.801 1.00 90.12 89 LYS A N 1
ATOM 677 C CA . LYS A 1 89 ? 14.292 1.087 -8.800 1.00 90.12 89 LYS A CA 1
ATOM 678 C C . LYS A 1 89 ? 13.579 -0.137 -9.350 1.00 90.12 89 LYS A C 1
ATOM 680 O O . LYS A 1 89 ? 12.410 -0.052 -9.713 1.00 90.12 89 LYS A O 1
ATOM 685 N N . VAL A 1 90 ? 14.258 -1.274 -9.388 1.00 90.50 90 VAL A N 1
ATOM 686 C CA . VAL A 1 90 ? 13.666 -2.558 -9.777 1.00 90.50 90 VAL A CA 1
ATOM 687 C C . VAL A 1 90 ? 13.581 -3.431 -8.537 1.00 90.50 90 VAL A C 1
ATOM 689 O O . VAL A 1 90 ? 14.585 -3.630 -7.859 1.00 90.50 90 VAL A O 1
ATOM 692 N N . ALA A 1 91 ? 12.397 -3.948 -8.235 1.00 89.50 91 ALA A N 1
ATOM 693 C CA . ALA A 1 91 ? 12.179 -4.841 -7.108 1.00 89.50 91 ALA A CA 1
ATOM 694 C C . ALA A 1 91 ? 11.552 -6.155 -7.580 1.00 89.50 91 ALA A C 1
ATOM 696 O O . ALA A 1 91 ? 10.552 -6.158 -8.297 1.00 89.50 91 ALA A O 1
ATOM 697 N N . SER A 1 92 ? 12.152 -7.271 -7.170 1.00 89.12 92 SER A N 1
ATOM 698 C CA . SER A 1 92 ? 11.586 -8.611 -7.323 1.00 89.12 92 SER A CA 1
ATOM 699 C C . SER A 1 92 ? 10.889 -9.002 -6.028 1.00 89.12 92 SER A C 1
ATOM 701 O O . SER A 1 92 ? 11.520 -8.996 -4.971 1.00 89.12 92 SER A O 1
ATOM 703 N N . PHE A 1 93 ? 9.617 -9.370 -6.119 1.00 90.38 93 PHE A N 1
ATOM 704 C CA . PHE A 1 93 ? 8.768 -9.759 -5.001 1.00 90.38 93 PHE A CA 1
ATOM 705 C C . PHE A 1 93 ? 8.403 -11.236 -5.109 1.00 90.38 93 PHE A C 1
ATOM 707 O O . PHE A 1 93 ? 7.869 -11.673 -6.130 1.00 90.38 93 PHE A O 1
ATOM 714 N N . ASP A 1 94 ? 8.647 -11.983 -4.039 1.00 90.50 94 ASP A N 1
ATOM 715 C CA . ASP A 1 94 ? 8.153 -13.345 -3.860 1.00 90.50 94 ASP A CA 1
ATOM 716 C C . ASP A 1 94 ? 6.981 -13.335 -2.881 1.00 90.50 94 ASP A C 1
ATOM 718 O O . ASP A 1 94 ? 7.064 -12.726 -1.809 1.00 90.50 94 ASP A O 1
ATOM 722 N N . PHE A 1 95 ? 5.913 -14.058 -3.212 1.00 88.31 95 PHE A N 1
ATOM 723 C CA . PHE A 1 95 ? 4.649 -14.019 -2.478 1.00 88.31 95 PHE A CA 1
ATOM 724 C C . PHE A 1 95 ? 4.226 -15.393 -1.956 1.00 88.31 95 PHE A C 1
ATOM 726 O O . PHE A 1 95 ? 4.656 -16.439 -2.452 1.00 88.31 95 PHE A O 1
ATOM 733 N N . GLU A 1 96 ? 3.325 -15.414 -0.973 1.00 83.00 96 GLU A N 1
ATOM 734 C CA . GLU A 1 96 ? 2.641 -16.649 -0.594 1.00 83.00 96 GLU A CA 1
ATOM 735 C C . GLU A 1 96 ? 1.592 -17.035 -1.645 1.00 83.00 96 GLU A C 1
ATOM 737 O O . GLU A 1 96 ? 0.595 -16.345 -1.827 1.00 83.00 96 GLU A O 1
ATOM 742 N N . ASN A 1 97 ? 1.793 -18.172 -2.318 1.00 80.88 97 ASN A N 1
ATOM 743 C CA . ASN A 1 97 ? 0.860 -18.737 -3.306 1.00 80.88 97 ASN A CA 1
ATOM 744 C C . ASN A 1 97 ? 0.568 -17.849 -4.532 1.00 80.88 97 ASN A C 1
ATOM 746 O O . ASN A 1 97 ? -0.412 -18.089 -5.238 1.00 80.88 97 ASN A O 1
ATOM 750 N N . PHE A 1 98 ? 1.429 -16.878 -4.818 1.00 83.62 98 PHE A N 1
ATOM 751 C CA . PHE A 1 98 ? 1.387 -16.061 -6.025 1.00 83.62 98 PHE A CA 1
ATOM 752 C C . PHE A 1 98 ? 2.779 -16.052 -6.660 1.00 83.62 98 PHE A C 1
ATOM 754 O O . PHE A 1 98 ? 3.790 -16.060 -5.954 1.00 83.62 98 PHE A O 1
ATOM 761 N N . ASP A 1 99 ? 2.832 -16.142 -7.990 1.00 87.06 99 ASP A N 1
ATOM 762 C CA . ASP A 1 99 ? 4.102 -16.241 -8.709 1.00 87.06 99 ASP A CA 1
ATOM 763 C C . ASP A 1 99 ? 4.940 -14.989 -8.453 1.00 87.06 99 ASP A C 1
ATOM 765 O O . ASP A 1 99 ? 4.406 -13.880 -8.430 1.00 87.06 99 ASP A O 1
ATOM 769 N N . SER A 1 100 ? 6.253 -15.167 -8.307 1.00 87.94 100 SER A N 1
ATOM 770 C CA . SER A 1 100 ? 7.188 -14.058 -8.151 1.00 87.94 100 SER A CA 1
ATOM 771 C C . SER A 1 100 ? 7.019 -13.036 -9.269 1.00 87.94 100 SER A C 1
ATOM 773 O O . SER A 1 100 ? 6.922 -13.404 -10.444 1.00 87.94 100 SER A O 1
ATOM 775 N N . GLN A 1 101 ? 7.019 -11.755 -8.911 1.00 92.44 101 GLN A N 1
ATOM 776 C CA . GLN A 1 101 ? 6.863 -10.668 -9.869 1.00 92.44 101 GLN A CA 1
ATOM 777 C C . GLN A 1 101 ? 7.974 -9.640 -9.746 1.00 92.44 101 GLN A C 1
ATOM 779 O O . GLN A 1 101 ? 8.437 -9.328 -8.654 1.00 92.44 101 GLN A O 1
ATOM 784 N N . GLU A 1 102 ? 8.337 -9.055 -10.879 1.00 92.81 102 GLU A N 1
ATOM 785 C CA . GLU A 1 102 ? 9.199 -7.882 -10.930 1.00 92.81 102 GLU A CA 1
ATOM 786 C C . GLU A 1 102 ? 8.342 -6.623 -11.090 1.00 92.81 102 GLU A C 1
ATOM 788 O O . GLU A 1 102 ? 7.374 -6.604 -11.859 1.00 92.81 102 GLU A O 1
ATOM 793 N N . MET A 1 103 ? 8.705 -5.569 -10.365 1.00 95.06 103 MET A N 1
ATOM 794 C CA . MET A 1 103 ? 8.146 -4.234 -10.524 1.00 95.06 103 MET A CA 1
ATOM 795 C C . MET A 1 103 ? 9.271 -3.230 -10.751 1.00 95.06 103 MET A C 1
ATOM 797 O O . MET A 1 103 ? 10.310 -3.284 -10.089 1.00 95.06 103 MET A O 1
ATOM 801 N N . THR A 1 104 ? 9.050 -2.273 -11.647 1.00 94.94 104 THR A N 1
ATOM 802 C CA . THR A 1 104 ? 9.995 -1.178 -11.903 1.00 94.94 104 THR A CA 1
ATOM 803 C C . THR A 1 104 ? 9.355 0.150 -11.541 1.00 94.94 104 THR A C 1
ATOM 805 O O . THR A 1 104 ? 8.340 0.534 -12.117 1.00 94.94 104 THR A O 1
ATOM 808 N N . TYR A 1 105 ? 9.945 0.861 -10.588 1.00 94.94 105 TYR A N 1
ATOM 809 C CA . TYR A 1 105 ? 9.559 2.213 -10.217 1.00 94.94 105 TYR A CA 1
ATOM 810 C C . TYR A 1 105 ? 10.457 3.238 -10.916 1.00 94.94 105 TYR A C 1
ATOM 812 O O . TYR A 1 105 ? 11.681 3.222 -10.763 1.00 94.94 105 TYR A O 1
ATOM 820 N N . HIS A 1 106 ? 9.833 4.158 -11.649 1.00 94.00 106 HIS A N 1
ATOM 821 C CA . HIS A 1 106 ? 10.492 5.272 -12.325 1.00 94.00 106 HIS A CA 1
ATOM 822 C C . HIS A 1 106 ? 10.260 6.559 -11.528 1.00 94.00 106 HIS A C 1
ATOM 824 O O . HIS A 1 106 ? 9.168 7.136 -11.543 1.00 94.00 106 HIS A O 1
ATOM 830 N N . SER A 1 107 ? 11.305 7.028 -10.844 1.00 89.06 107 SER A N 1
ATOM 831 C CA . SER A 1 107 ? 11.206 8.131 -9.877 1.00 89.06 107 SER A CA 1
ATOM 832 C C . SER A 1 107 ? 10.818 9.474 -10.505 1.00 89.06 107 SER A C 1
ATOM 834 O O . SER A 1 107 ? 10.076 10.248 -9.906 1.00 89.06 107 SER A O 1
ATOM 836 N N . ALA A 1 108 ? 11.276 9.745 -11.730 1.00 89.75 108 ALA A N 1
ATOM 837 C CA . ALA A 1 108 ? 11.015 11.004 -12.427 1.00 89.75 108 ALA A CA 1
ATOM 838 C C . ALA A 1 108 ? 9.539 11.197 -12.825 1.00 89.75 108 ALA A C 1
ATOM 840 O O . ALA A 1 108 ? 9.098 12.333 -13.002 1.00 89.75 108 ALA A O 1
ATOM 841 N N . GLU A 1 109 ? 8.793 10.102 -12.982 1.00 91.75 109 GLU A N 1
ATOM 842 C CA . GLU A 1 109 ? 7.406 10.100 -13.465 1.00 91.75 109 GLU A CA 1
ATOM 843 C C . GLU A 1 109 ? 6.395 9.668 -12.391 1.00 91.75 109 GLU A C 1
ATOM 845 O O . GLU A 1 109 ? 5.204 9.639 -12.685 1.00 91.75 109 GLU A O 1
ATOM 850 N N . ASP A 1 110 ? 6.857 9.314 -11.181 1.00 93.69 110 ASP A N 1
ATOM 851 C CA . ASP A 1 110 ? 6.072 8.618 -10.144 1.00 93.69 110 ASP A CA 1
ATOM 852 C C . ASP A 1 110 ? 5.201 7.504 -10.746 1.00 93.69 110 ASP A C 1
ATOM 854 O O . ASP A 1 110 ? 3.967 7.488 -10.682 1.00 93.69 110 ASP A O 1
ATOM 858 N N . LYS A 1 111 ? 5.888 6.596 -11.441 1.00 95.75 111 LYS A N 1
ATOM 859 C CA . LYS A 1 111 ? 5.284 5.570 -12.283 1.00 95.75 111 LYS A CA 1
ATOM 860 C C . LYS A 1 111 ? 5.790 4.198 -11.888 1.00 95.75 111 LYS A C 1
ATOM 862 O O . LYS A 1 111 ? 6.985 4.015 -11.662 1.00 95.75 111 LYS A O 1
ATOM 867 N N . LEU A 1 112 ? 4.885 3.230 -11.896 1.00 96.81 112 LEU A N 1
ATOM 868 C CA . LEU A 1 112 ? 5.194 1.830 -11.654 1.00 96.81 112 LEU A CA 1
ATOM 869 C C . LEU A 1 112 ? 4.901 1.015 -12.915 1.00 96.81 112 LEU A C 1
ATOM 871 O O . LEU A 1 112 ? 3.791 1.067 -13.440 1.00 96.81 112 LEU A O 1
ATOM 875 N N . ASN A 1 113 ? 5.876 0.255 -13.402 1.00 96.19 113 ASN A N 1
ATOM 876 C CA . ASN A 1 113 ? 5.646 -0.786 -14.394 1.00 96.19 113 ASN A CA 1
ATOM 877 C C . ASN A 1 113 ? 5.467 -2.131 -13.686 1.00 96.19 113 ASN A C 1
ATOM 879 O O . ASN A 1 113 ? 6.320 -2.546 -12.899 1.00 96.19 113 ASN A O 1
ATOM 883 N N . PHE A 1 114 ? 4.348 -2.797 -13.963 1.00 95.19 114 PHE A N 1
ATOM 884 C CA . PHE A 1 114 ? 3.990 -4.082 -13.373 1.00 95.19 114 PHE A CA 1
ATOM 885 C C . PHE A 1 114 ? 3.117 -4.882 -14.344 1.00 95.19 114 PHE A C 1
ATOM 887 O O . PHE A 1 114 ? 2.236 -4.320 -14.994 1.00 95.19 114 PHE A O 1
ATOM 894 N N . LEU A 1 115 ? 3.367 -6.189 -14.490 1.00 90.06 115 LEU A N 1
ATOM 895 C CA . LEU A 1 115 ? 2.619 -7.073 -15.404 1.00 90.06 115 LEU A CA 1
ATOM 896 C C . LEU A 1 115 ? 2.472 -6.503 -16.831 1.00 90.06 115 LEU A C 1
ATOM 898 O O . LEU A 1 115 ? 1.413 -6.577 -17.458 1.00 90.06 115 LEU A O 1
ATOM 902 N N . SER A 1 116 ? 3.555 -5.919 -17.361 1.00 89.69 116 SER A N 1
ATOM 903 C CA . SER A 1 116 ? 3.586 -5.257 -18.680 1.00 89.69 116 SER A CA 1
ATOM 904 C C . SER A 1 116 ? 2.601 -4.087 -18.838 1.00 89.69 116 SER A C 1
ATOM 906 O O . SER A 1 116 ? 2.257 -3.722 -19.964 1.00 89.69 116 SER A O 1
ATOM 908 N N . SER A 1 117 ? 2.136 -3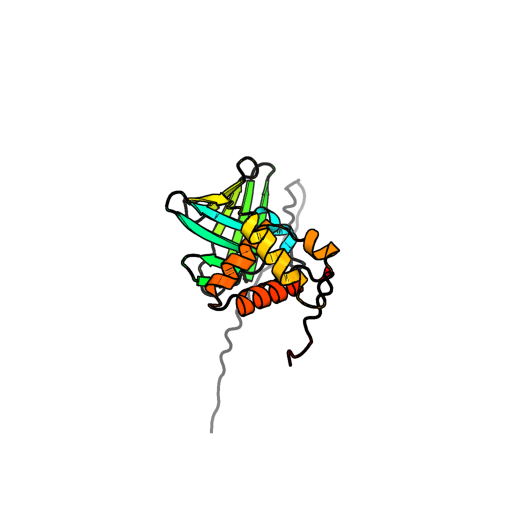.512 -17.730 1.00 94.75 117 SER A N 1
ATOM 909 C CA . SER A 1 117 ? 1.251 -2.351 -17.697 1.00 94.75 117 SER A CA 1
ATOM 910 C C . SER A 1 117 ? 1.892 -1.218 -16.908 1.00 94.75 117 SER A C 1
ATOM 912 O O . SER A 1 117 ? 2.654 -1.432 -15.967 1.00 94.75 117 SER A O 1
ATOM 914 N N . ASP A 1 118 ? 1.561 -0.002 -17.317 1.00 97.12 118 ASP A N 1
ATOM 915 C CA . ASP A 1 118 ? 2.009 1.216 -16.667 1.00 97.12 118 ASP A CA 1
ATOM 916 C C . ASP A 1 118 ? 0.943 1.693 -15.684 1.00 97.12 118 ASP A C 1
ATOM 918 O O . ASP A 1 118 ? -0.221 1.865 -16.053 1.00 97.12 118 ASP A O 1
ATOM 922 N N . TYR A 1 119 ? 1.355 1.945 -14.448 1.00 97.94 119 TYR A N 1
ATOM 923 C CA . TYR A 1 119 ? 0.505 2.454 -13.387 1.00 97.94 119 TYR A CA 1
ATOM 924 C C . TYR A 1 119 ? 0.971 3.835 -12.924 1.00 97.94 119 TYR A C 1
ATOM 926 O O . TYR A 1 119 ? 2.156 4.177 -12.951 1.00 97.94 119 TYR A O 1
ATOM 934 N N . GLN A 1 120 ? 0.008 4.631 -12.477 1.00 97.81 120 GLN A N 1
ATOM 935 C CA . GLN A 1 120 ? 0.209 5.931 -11.849 1.00 97.81 120 GLN A CA 1
ATOM 936 C C . GLN A 1 120 ? -0.264 5.866 -10.405 1.00 97.81 120 GLN A C 1
ATOM 938 O O . GLN A 1 120 ? -1.293 5.242 -10.121 1.00 97.81 120 GLN A O 1
ATOM 943 N N . ARG A 1 121 ? 0.478 6.503 -9.498 1.00 97.00 121 ARG A N 1
ATOM 944 C CA . ARG A 1 121 ? 0.106 6.522 -8.086 1.00 97.00 121 ARG A CA 1
ATOM 945 C C . ARG A 1 121 ? -1.185 7.311 -7.893 1.00 97.00 121 ARG A C 1
ATOM 947 O O . ARG A 1 121 ? -1.349 8.422 -8.400 1.00 97.00 121 ARG A O 1
ATOM 954 N N . GLU A 1 122 ? -2.123 6.728 -7.162 1.00 95.94 122 GLU A N 1
ATOM 955 C CA . GLU A 1 122 ? -3.367 7.370 -6.765 1.00 95.94 122 GLU A CA 1
ATOM 956 C C . GLU A 1 122 ? -3.214 7.962 -5.364 1.00 95.94 122 GLU A C 1
ATOM 958 O O . GLU A 1 122 ? -2.811 7.282 -4.423 1.00 95.94 122 GLU A O 1
ATOM 963 N N . MET A 1 123 ? -3.600 9.229 -5.216 1.00 95.31 123 MET A N 1
ATOM 964 C CA . MET A 1 123 ? -3.642 9.913 -3.929 1.00 95.31 123 MET A CA 1
ATOM 965 C C . MET A 1 123 ? -4.999 10.587 -3.740 1.00 95.31 123 MET A C 1
ATOM 967 O O . MET A 1 123 ? -5.425 11.399 -4.567 1.00 95.31 123 MET A O 1
ATOM 971 N N . ASN A 1 124 ? -5.673 10.276 -2.632 1.00 95.81 124 ASN A N 1
ATOM 972 C CA . ASN A 1 124 ? -6.921 10.920 -2.241 1.00 95.81 124 ASN A CA 1
ATOM 973 C C . ASN A 1 124 ? -6.800 11.493 -0.820 1.00 95.81 124 ASN A C 1
ATOM 975 O O . ASN A 1 124 ? -7.037 10.777 0.155 1.00 95.81 124 ASN A O 1
ATOM 979 N N . PRO A 1 125 ? -6.530 12.805 -0.683 1.00 94.81 125 PRO A N 1
ATOM 980 C CA . PRO A 1 125 ? -6.361 13.439 0.622 1.00 94.81 125 PRO A CA 1
ATOM 981 C C . PRO A 1 125 ? -7.579 13.306 1.543 1.00 94.81 125 PRO A C 1
ATOM 983 O O . PRO A 1 125 ? -7.437 13.346 2.760 1.00 94.81 125 PRO A O 1
ATOM 986 N N . ASN A 1 126 ? -8.791 13.144 0.997 1.00 96.75 126 ASN A N 1
ATOM 987 C CA . ASN A 1 126 ? -9.982 12.961 1.828 1.00 96.75 126 ASN A CA 1
ATOM 988 C C . ASN A 1 126 ? -9.989 11.593 2.516 1.00 96.75 126 ASN A C 1
ATOM 990 O O . ASN A 1 126 ? -10.420 11.509 3.660 1.00 96.75 126 ASN A O 1
ATOM 994 N N . ILE A 1 127 ? -9.502 10.548 1.836 1.00 94.44 127 ILE A N 1
ATOM 995 C CA . ILE A 1 127 ? -9.360 9.211 2.425 1.00 94.44 127 ILE A CA 1
ATOM 996 C C . ILE A 1 127 ? -8.270 9.242 3.494 1.00 94.44 127 ILE A C 1
ATOM 998 O O . ILE A 1 127 ? -8.518 8.812 4.614 1.00 94.44 127 ILE A O 1
ATOM 1002 N N . VAL A 1 128 ? -7.110 9.834 3.193 1.00 95.31 128 VAL A N 1
ATOM 1003 C CA . VAL A 1 128 ? -6.012 9.979 4.165 1.00 95.31 128 VAL A CA 1
ATOM 1004 C C . VAL A 1 128 ? -6.482 10.707 5.425 1.00 95.31 128 VAL A C 1
ATOM 1006 O O . VAL A 1 128 ? -6.282 10.220 6.535 1.00 95.31 128 VAL A O 1
ATOM 1009 N N . ASN A 1 129 ? -7.159 11.847 5.264 1.00 94.06 129 ASN A N 1
ATOM 1010 C CA . ASN A 1 129 ? -7.688 12.611 6.392 1.00 94.06 129 ASN A CA 1
ATOM 1011 C C . ASN A 1 129 ? -8.751 11.835 7.171 1.00 94.06 129 ASN A C 1
ATOM 1013 O O . ASN A 1 129 ? -8.764 11.913 8.393 1.00 94.06 129 ASN A O 1
ATOM 1017 N N . TYR A 1 130 ? -9.620 11.086 6.486 1.00 94.62 130 TYR A N 1
ATOM 1018 C CA . TYR A 1 130 ? -10.596 10.217 7.140 1.00 94.62 130 TYR A CA 1
ATOM 1019 C C . TYR A 1 130 ? -9.903 9.145 7.986 1.00 94.62 130 TYR A C 1
ATOM 1021 O O . TYR A 1 130 ? -10.215 9.019 9.163 1.00 94.62 130 TYR A O 1
ATOM 1029 N N . VAL A 1 131 ? -8.919 8.428 7.434 1.00 94.00 131 VAL A N 1
ATOM 1030 C CA . VAL A 1 131 ? -8.172 7.396 8.170 1.00 94.00 131 VAL A CA 1
ATOM 1031 C C . VAL A 1 131 ? -7.460 8.002 9.380 1.00 94.00 131 VAL A C 1
ATOM 1033 O O . VAL A 1 131 ? -7.598 7.482 10.484 1.00 94.00 131 VAL A O 1
ATOM 1036 N N . LYS A 1 132 ? -6.765 9.137 9.208 1.00 91.81 132 LYS A N 1
ATOM 1037 C CA . LYS A 1 132 ? -6.105 9.844 10.320 1.00 91.81 132 LYS A CA 1
ATOM 1038 C C . LYS A 1 132 ? -7.108 10.276 11.398 1.00 91.81 132 LYS A C 1
ATOM 1040 O O . LYS A 1 132 ? -6.839 10.097 12.581 1.00 91.81 132 LYS A O 1
ATOM 1045 N N . ASP A 1 133 ? -8.269 10.801 11.007 1.00 91.56 133 ASP A N 1
ATOM 1046 C CA . ASP A 1 133 ? -9.335 11.189 11.938 1.00 91.56 133 ASP A CA 1
ATOM 1047 C C . ASP A 1 133 ? -9.873 9.978 12.713 1.00 91.56 133 ASP A C 1
ATOM 1049 O O . ASP A 1 133 ? -9.949 10.024 13.938 1.00 91.56 133 ASP A O 1
ATOM 1053 N N . GLN A 1 134 ? -10.154 8.858 12.042 1.00 91.56 134 GLN A N 1
ATOM 1054 C CA . GLN A 1 134 ? -10.648 7.653 12.714 1.00 91.56 134 GLN A CA 1
ATOM 1055 C C . GLN A 1 134 ? -9.604 7.052 13.665 1.00 91.56 134 GLN A C 1
ATOM 1057 O O . GLN A 1 134 ? -9.926 6.760 14.817 1.00 91.56 134 GLN A O 1
ATOM 1062 N N . LEU A 1 135 ? -8.345 6.940 13.235 1.00 88.56 135 LEU A N 1
ATOM 1063 C CA . LEU A 1 135 ? -7.255 6.445 14.081 1.00 88.56 135 LEU A CA 1
ATOM 1064 C C . LEU A 1 135 ? -7.007 7.352 15.291 1.00 88.56 135 LEU A C 1
ATOM 1066 O O . LEU A 1 135 ? -6.724 6.846 16.370 1.00 88.56 135 LEU A O 1
ATOM 1070 N N . SER A 1 136 ? -7.186 8.671 15.158 1.00 85.00 136 SER A N 1
ATOM 1071 C CA . SER A 1 136 ? -7.029 9.619 16.273 1.00 85.00 136 SER A CA 1
ATOM 1072 C C . SER A 1 136 ? -7.979 9.365 17.449 1.00 85.00 136 SER A C 1
ATOM 1074 O O . SER A 1 136 ? -7.735 9.845 18.556 1.00 85.00 136 SER A O 1
ATOM 1076 N N . THR A 1 137 ? -9.063 8.619 17.213 1.00 82.75 137 THR A N 1
ATOM 1077 C CA . THR A 1 137 ? -10.037 8.239 18.242 1.00 82.75 137 THR A CA 1
ATOM 1078 C C . THR A 1 137 ? -9.693 6.936 18.963 1.00 82.75 137 THR A C 1
ATOM 1080 O O . THR A 1 137 ? -10.329 6.627 19.970 1.00 82.75 137 THR A O 1
ATOM 1083 N N . LEU A 1 138 ? -8.706 6.179 18.470 1.00 76.62 138 LEU A N 1
ATOM 1084 C CA . LEU A 1 138 ? -8.238 4.952 19.103 1.00 76.62 138 LEU A CA 1
ATOM 1085 C C . LEU A 1 138 ? -7.156 5.294 20.131 1.00 76.62 138 LEU A C 1
ATOM 1087 O O . LEU A 1 138 ? -6.159 5.943 19.819 1.00 76.62 138 LEU A O 1
ATOM 1091 N N . GLU A 1 139 ? -7.346 4.867 21.375 1.00 66.12 139 GLU A N 1
ATOM 1092 C CA . GLU A 1 139 ? -6.304 4.953 22.396 1.00 66.12 139 GLU A CA 1
ATOM 1093 C C . GLU A 1 139 ? -5.479 3.653 22.402 1.00 66.12 139 GLU A C 1
ATOM 1095 O O . GLU A 1 139 ? -6.067 2.579 22.272 1.00 66.12 139 GLU A O 1
ATOM 1100 N N . PRO A 1 140 ? -4.144 3.712 22.573 1.00 65.44 140 PRO A N 1
ATOM 1101 C CA . PRO A 1 140 ? -3.289 4.897 22.611 1.00 65.44 140 PRO A CA 1
ATOM 1102 C C . PRO A 1 140 ? -2.664 5.172 21.237 1.00 65.44 140 PRO A C 1
ATOM 1104 O O . PRO A 1 140 ? -1.673 4.553 20.857 1.00 65.44 140 PRO A O 1
ATOM 1107 N N . VAL A 1 141 ? -3.210 6.133 20.494 1.00 68.06 141 VAL A N 1
ATOM 1108 C CA . VAL A 1 141 ? -2.527 6.712 19.332 1.00 68.06 141 VAL A CA 1
ATOM 1109 C C . VAL A 1 141 ? -1.872 8.023 19.739 1.00 68.06 141 VAL A C 1
ATOM 1111 O O . VAL A 1 141 ? -2.533 8.960 20.194 1.00 68.06 141 VAL A O 1
ATOM 1114 N N . ASN A 1 142 ? -0.560 8.124 19.538 1.00 70.94 142 ASN A N 1
ATOM 1115 C CA . ASN A 1 142 ? 0.116 9.409 19.603 1.00 70.94 142 ASN A CA 1
ATOM 1116 C C . ASN A 1 142 ? -0.181 10.204 18.324 1.00 70.94 142 ASN A C 1
ATOM 1118 O O . ASN A 1 142 ? 0.311 9.888 17.241 1.00 70.94 142 ASN A O 1
ATOM 1122 N N . LEU A 1 143 ? -0.986 11.257 18.460 1.00 71.06 143 LEU A N 1
ATOM 1123 C CA . LEU A 1 143 ? -1.411 12.093 17.337 1.00 71.06 143 LEU A CA 1
ATOM 1124 C C . LEU A 1 143 ? -0.246 12.756 16.599 1.00 71.06 143 LEU A C 1
ATOM 1126 O O . LEU A 1 143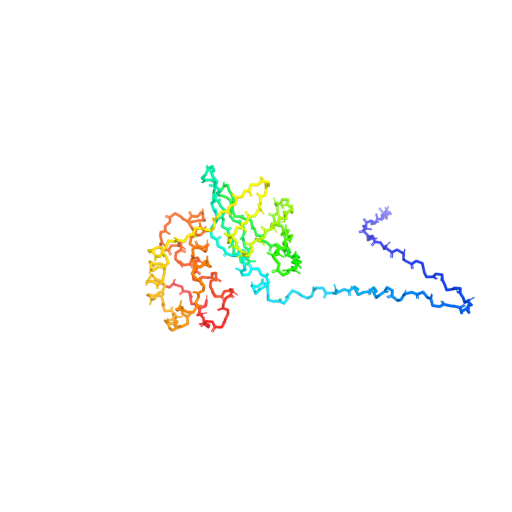 ? -0.340 12.948 15.392 1.00 71.06 143 LEU A O 1
ATOM 1130 N N . GLU A 1 144 ? 0.833 13.112 17.301 1.00 71.81 144 GLU A N 1
ATOM 1131 C CA . GLU A 1 144 ? 2.004 13.720 16.659 1.00 71.81 144 GLU A CA 1
ATOM 1132 C C . GLU A 1 144 ? 2.702 12.710 15.750 1.00 71.81 144 GLU A C 1
ATOM 1134 O O . GLU A 1 144 ? 3.058 13.056 14.629 1.00 71.81 144 GLU A O 1
ATOM 1139 N N . GLN A 1 145 ? 2.798 11.450 16.177 1.00 71.81 145 GLN A N 1
ATOM 1140 C CA . GLN A 1 145 ? 3.428 10.407 15.372 1.00 71.81 145 GLN A CA 1
ATOM 1141 C C . GLN A 1 145 ? 2.517 9.921 14.230 1.00 71.81 145 GLN A C 1
ATOM 1143 O O . GLN A 1 145 ? 2.993 9.653 13.132 1.00 71.81 145 GLN A O 1
ATOM 1148 N N . LEU A 1 146 ? 1.189 9.907 14.417 1.00 80.81 146 LEU A N 1
ATOM 1149 C CA . LEU A 1 146 ? 0.237 9.615 13.331 1.00 80.81 146 LEU A CA 1
ATOM 1150 C C . LEU A 1 146 ? 0.341 10.622 12.166 1.00 80.81 146 LEU A C 1
ATOM 1152 O O . LEU A 1 146 ? 0.055 10.285 11.015 1.00 80.81 146 LEU A O 1
ATOM 1156 N N . LEU A 1 147 ? 0.739 11.869 12.446 1.00 80.88 147 LEU A N 1
ATOM 1157 C CA . LEU A 1 147 ? 0.972 12.873 11.404 1.00 80.88 147 LEU A CA 1
ATOM 1158 C C . LEU A 1 147 ? 2.214 12.572 10.557 1.00 80.88 147 LEU A C 1
ATOM 1160 O O . LEU A 1 147 ? 2.257 13.030 9.415 1.00 80.88 147 LEU A O 1
ATOM 1164 N N . GLU A 1 148 ? 3.176 11.821 11.095 1.00 82.25 148 GLU A N 1
ATOM 1165 C CA . GLU A 1 148 ? 4.433 11.456 10.430 1.00 82.25 148 GLU A CA 1
ATOM 1166 C C . GLU A 1 148 ? 4.294 10.224 9.526 1.00 82.25 148 GLU A C 1
ATOM 1168 O O . GLU A 1 148 ? 5.136 10.015 8.656 1.00 82.25 148 GLU A O 1
ATOM 1173 N N . VAL A 1 149 ? 3.213 9.451 9.673 1.00 86.50 149 VAL A N 1
ATOM 1174 C CA . VAL A 1 149 ? 2.934 8.291 8.816 1.00 86.50 149 VAL A CA 1
ATOM 1175 C C . VAL A 1 149 ? 2.748 8.727 7.360 1.00 86.50 149 VAL A C 1
ATOM 1177 O O . VAL A 1 149 ? 1.980 9.657 7.066 1.00 86.50 149 VAL A O 1
ATOM 1180 N N . ASP A 1 150 ? 3.416 8.010 6.450 1.00 90.44 150 ASP A N 1
ATOM 1181 C CA . ASP A 1 150 ? 3.355 8.244 5.008 1.00 90.44 150 ASP A CA 1
ATOM 1182 C C . ASP A 1 150 ? 1.907 8.125 4.494 1.00 90.44 150 ASP A C 1
ATOM 1184 O O . ASP A 1 150 ? 1.185 7.157 4.744 1.00 90.44 150 ASP A O 1
ATOM 1188 N N . GLU A 1 151 ? 1.456 9.134 3.754 1.00 94.56 151 GLU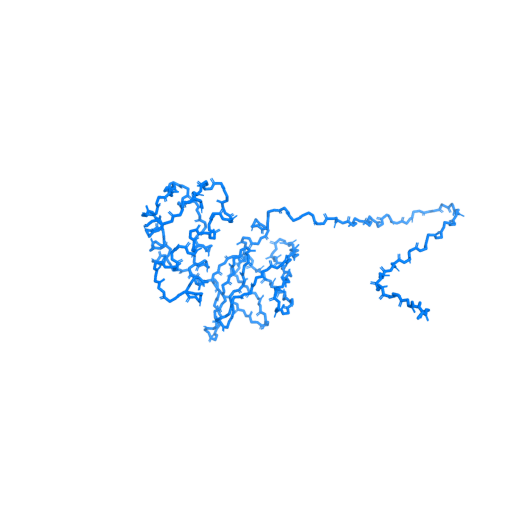 A N 1
ATOM 1189 C CA . GLU A 1 151 ? 0.098 9.180 3.212 1.00 94.56 151 GLU A CA 1
ATOM 1190 C C . GLU A 1 151 ? -0.154 8.088 2.162 1.00 94.56 151 GLU A C 1
ATOM 1192 O O . GLU A 1 151 ? -1.276 7.590 2.048 1.00 94.56 151 GLU A O 1
ATOM 1197 N N . ASN A 1 152 ? 0.879 7.682 1.418 1.00 95.06 152 ASN A N 1
ATOM 1198 C CA . ASN A 1 152 ? 0.811 6.573 0.472 1.00 95.06 152 ASN A CA 1
ATOM 1199 C C . ASN A 1 152 ? 0.628 5.243 1.200 1.00 95.06 152 ASN A C 1
ATOM 1201 O O . ASN A 1 152 ? -0.164 4.415 0.747 1.00 95.06 152 ASN A O 1
ATOM 1205 N N . TYR A 1 153 ? 1.296 5.066 2.346 1.00 94.19 153 TYR A N 1
ATOM 1206 C CA . TYR A 1 153 ? 1.079 3.904 3.203 1.00 94.19 153 TYR A CA 1
ATOM 1207 C C . TYR A 1 153 ? -0.369 3.864 3.691 1.00 94.19 153 TYR A C 1
ATOM 1209 O O . TYR A 1 153 ? -1.044 2.852 3.524 1.00 94.19 153 TYR A O 1
ATOM 1217 N N . LEU A 1 154 ? -0.893 4.976 4.221 1.00 95.06 154 LEU A N 1
ATOM 1218 C CA . LEU A 1 154 ? -2.275 5.031 4.713 1.00 95.06 154 LEU A CA 1
ATOM 1219 C C . LEU A 1 154 ? -3.305 4.762 3.609 1.00 95.06 154 LEU A C 1
ATOM 1221 O O . LEU A 1 154 ? -4.290 4.066 3.849 1.00 95.06 154 LEU A O 1
ATOM 1225 N N . MET A 1 155 ? -3.076 5.276 2.397 1.00 96.69 155 MET A N 1
ATOM 1226 C CA . MET A 1 155 ? -3.898 4.951 1.228 1.00 96.69 155 MET A CA 1
ATOM 1227 C C . MET A 1 155 ? -3.867 3.450 0.911 1.00 96.69 155 MET A C 1
ATOM 1229 O O . MET A 1 155 ? -4.920 2.864 0.653 1.00 96.69 155 MET A O 1
ATOM 1233 N N . ALA A 1 156 ? -2.683 2.833 0.930 1.00 96.50 156 ALA A N 1
ATOM 1234 C CA . ALA A 1 156 ? -2.510 1.416 0.630 1.00 96.50 156 ALA A CA 1
ATOM 1235 C C . ALA A 1 156 ? -3.147 0.516 1.699 1.00 96.50 156 ALA A C 1
ATOM 1237 O O . ALA A 1 156 ? -3.969 -0.341 1.380 1.00 96.50 156 ALA A O 1
ATOM 1238 N N . ALA A 1 157 ? -2.850 0.776 2.973 1.00 95.19 157 ALA A N 1
ATOM 1239 C CA . ALA A 1 157 ? -3.425 0.056 4.103 1.00 95.19 157 ALA A CA 1
ATOM 1240 C C . ALA A 1 157 ? -4.958 0.158 4.119 1.00 95.19 157 ALA A C 1
ATOM 1242 O O . ALA A 1 157 ? -5.639 -0.836 4.361 1.00 95.19 157 ALA A O 1
ATOM 1243 N N . TYR A 1 158 ? -5.517 1.330 3.793 1.00 96.25 158 TYR A N 1
ATOM 1244 C CA . TYR A 1 158 ? -6.966 1.493 3.675 1.00 96.25 158 TYR A CA 1
ATOM 1245 C C . TYR A 1 158 ? -7.561 0.658 2.539 1.00 96.25 158 TYR A C 1
ATOM 1247 O O . TYR A 1 158 ? -8.581 0.001 2.737 1.00 96.25 158 TYR A O 1
ATOM 1255 N N . TYR A 1 159 ? -6.927 0.637 1.363 1.00 96.06 159 TYR A N 1
ATOM 1256 C CA . TYR A 1 159 ? -7.404 -0.174 0.241 1.00 96.06 159 TYR A CA 1
ATOM 1257 C C . TYR A 1 159 ? -7.340 -1.677 0.543 1.00 96.06 159 TYR A C 1
ATOM 1259 O O . TYR A 1 159 ? -8.279 -2.402 0.228 1.00 96.06 159 TYR A O 1
ATOM 1267 N N . GLN A 1 160 ? -6.271 -2.135 1.200 1.00 95.62 160 GLN A N 1
ATOM 1268 C CA . GLN A 1 160 ? -6.160 -3.514 1.673 1.00 95.62 160 GLN A CA 1
ATOM 1269 C C . GLN A 1 160 ? -7.269 -3.858 2.671 1.00 95.62 160 GLN A C 1
ATOM 1271 O O . GLN A 1 160 ? -7.969 -4.853 2.500 1.00 95.62 160 GLN A O 1
ATOM 1276 N N . ALA A 1 161 ? -7.492 -2.998 3.664 1.00 95.81 161 ALA A N 1
ATOM 1277 C CA . ALA A 1 161 ? -8.523 -3.215 4.666 1.00 95.81 161 ALA A CA 1
ATOM 1278 C C . ALA A 1 161 ? -9.929 -3.335 4.046 1.00 95.81 161 ALA A C 1
ATOM 1280 O O . ALA A 1 161 ? -10.720 -4.161 4.490 1.00 95.81 161 ALA A O 1
ATOM 1281 N N . GLN A 1 162 ? -10.229 -2.567 2.991 1.00 95.25 162 GLN A N 1
ATOM 1282 C CA . GLN A 1 162 ? -11.497 -2.665 2.251 1.00 95.25 162 GLN A CA 1
ATOM 1283 C C . GLN A 1 162 ? -11.695 -3.994 1.510 1.00 95.25 162 GLN A C 1
ATOM 1285 O O . GLN A 1 162 ? -12.833 -4.345 1.203 1.00 95.25 162 GLN A O 1
ATOM 1290 N N . VAL A 1 163 ? -10.613 -4.703 1.181 1.00 94.19 163 VAL A N 1
ATOM 1291 C CA . VAL A 1 163 ? -10.681 -6.035 0.566 1.00 94.19 163 VAL A CA 1
ATOM 1292 C C . VAL A 1 163 ? -10.925 -7.110 1.623 1.00 94.19 163 VAL A C 1
ATOM 1294 O O . VAL A 1 163 ? -11.725 -8.015 1.394 1.00 94.19 163 VAL A O 1
ATOM 1297 N N . ASP A 1 164 ? -10.281 -6.988 2.784 1.00 92.12 164 ASP A N 1
ATOM 1298 C CA . ASP A 1 164 ? -10.366 -7.986 3.854 1.00 92.12 164 ASP A CA 1
ATOM 1299 C C . ASP A 1 164 ? -11.642 -7.864 4.709 1.00 92.12 164 ASP A C 1
ATOM 1301 O O . ASP A 1 164 ? -12.115 -8.863 5.260 1.00 92.12 164 ASP A O 1
ATOM 1305 N N . PHE A 1 165 ? -12.214 -6.659 4.829 1.00 93.75 165 PHE A N 1
ATOM 1306 C CA . PHE A 1 165 ? -13.299 -6.368 5.771 1.00 93.75 165 PHE A CA 1
ATOM 1307 C C . PHE A 1 165 ? -14.422 -5.523 5.157 1.00 93.75 165 PHE A C 1
ATOM 1309 O O . PHE A 1 165 ? -14.186 -4.478 4.552 1.00 93.75 165 PHE A O 1
ATOM 1316 N N . ASP A 1 166 ? -15.672 -5.922 5.411 1.00 92.44 166 ASP A N 1
ATOM 1317 C CA . ASP A 1 166 ? -16.869 -5.189 4.969 1.00 92.44 166 ASP A CA 1
ATOM 1318 C C . ASP A 1 166 ? -17.217 -3.994 5.882 1.00 92.44 166 ASP A C 1
ATOM 1320 O O . ASP A 1 166 ? -17.801 -3.007 5.426 1.00 92.44 166 ASP A O 1
ATOM 1324 N N . GLU A 1 167 ? -16.908 -4.076 7.181 1.00 92.44 167 GLU A N 1
ATOM 1325 C CA . GLU A 1 167 ? -17.280 -3.057 8.170 1.00 92.44 167 GLU A CA 1
ATOM 1326 C C . GLU A 1 167 ? -16.177 -2.0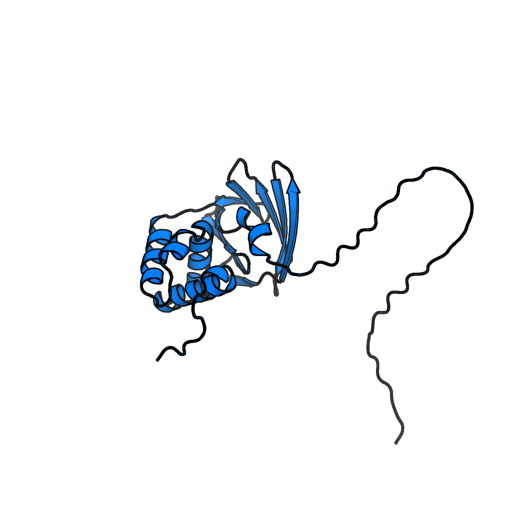06 8.350 1.00 92.44 167 GLU A C 1
ATOM 1328 O O . GLU A 1 167 ? -15.031 -2.341 8.637 1.00 92.44 167 GLU A O 1
ATOM 1333 N N . GLU A 1 168 ? -16.532 -0.714 8.277 1.00 91.00 168 GLU A N 1
ATOM 1334 C CA . GLU A 1 168 ? -15.574 0.400 8.437 1.00 91.00 168 GLU A CA 1
ATOM 1335 C C . GLU A 1 168 ? -14.765 0.302 9.740 1.00 91.00 168 GLU A C 1
ATOM 1337 O O . GLU A 1 168 ? -13.571 0.590 9.758 1.00 91.00 168 GLU A O 1
ATOM 1342 N N . LYS A 1 169 ? -15.392 -0.136 10.838 1.00 88.38 169 LYS A N 1
ATOM 1343 C CA . LYS A 1 169 ? -14.705 -0.283 12.127 1.00 88.38 169 LYS A CA 1
ATOM 1344 C C . LYS A 1 169 ? -13.586 -1.326 12.054 1.00 88.38 169 LYS A C 1
ATOM 1346 O O . LYS A 1 169 ? -12.492 -1.074 12.559 1.00 88.38 169 LYS A O 1
ATOM 1351 N N . ASP A 1 170 ? -13.855 -2.462 11.421 1.00 91.31 170 ASP A N 1
ATOM 1352 C CA . ASP A 1 170 ? -12.883 -3.543 11.266 1.00 91.31 170 ASP A CA 1
ATOM 1353 C C . ASP A 1 170 ? -11.766 -3.129 10.302 1.00 91.31 170 ASP A C 1
ATOM 1355 O O . ASP A 1 170 ? -10.599 -3.420 10.553 1.00 91.31 170 ASP A O 1
ATOM 1359 N N . GLN A 1 171 ? -12.097 -2.342 9.270 1.00 93.81 171 GLN A N 1
ATOM 1360 C CA . GLN A 1 171 ? -11.106 -1.760 8.363 1.00 93.81 171 GLN A CA 1
ATOM 1361 C C . GLN A 1 171 ? -10.124 -0.842 9.105 1.00 93.81 171 GLN A C 1
ATOM 1363 O O . GLN A 1 171 ? -8.911 -0.990 8.973 1.00 93.81 171 GLN A O 1
ATOM 1368 N N . ILE A 1 172 ? -10.630 0.092 9.919 1.00 92.88 172 ILE A N 1
ATOM 1369 C CA . ILE A 1 172 ? -9.781 1.001 10.707 1.00 92.88 172 ILE A CA 1
ATOM 1370 C C . ILE A 1 172 ? -8.938 0.224 11.725 1.00 92.88 172 ILE A C 1
ATOM 1372 O O . ILE A 1 172 ? -7.761 0.537 11.912 1.00 92.88 172 ILE A O 1
ATOM 1376 N N . HIS A 1 173 ? -9.503 -0.806 12.357 1.00 88.06 173 HIS A N 1
ATOM 1377 C CA . HIS A 1 173 ? -8.756 -1.653 13.284 1.00 88.06 173 HIS A CA 1
ATOM 1378 C C . HIS A 1 173 ? -7.627 -2.427 12.585 1.00 88.06 173 HIS A C 1
ATOM 1380 O O . HIS A 1 173 ? -6.513 -2.483 13.103 1.00 88.06 173 HIS A O 1
ATOM 1386 N N . ALA A 1 174 ? -7.868 -2.962 11.386 1.00 90.12 174 ALA A N 1
ATOM 1387 C CA . ALA A 1 174 ? -6.836 -3.627 10.594 1.00 90.12 174 ALA A CA 1
ATOM 1388 C C . ALA A 1 174 ? -5.682 -2.676 10.234 1.00 90.12 174 ALA A C 1
ATOM 1390 O O . ALA A 1 174 ? -4.517 -3.050 10.359 1.00 90.12 174 ALA A O 1
ATOM 1391 N N . ILE A 1 175 ? -5.991 -1.425 9.873 1.00 91.88 175 ILE A N 1
ATOM 1392 C CA . ILE A 1 175 ? -4.976 -0.393 9.607 1.00 91.88 175 ILE A CA 1
ATOM 1393 C C . ILE A 1 175 ? -4.166 -0.087 10.871 1.00 91.88 175 ILE A C 1
ATOM 1395 O O . ILE A 1 175 ? -2.947 0.024 10.797 1.00 91.88 175 ILE A O 1
ATOM 1399 N N . TYR A 1 176 ? -4.815 0.015 12.036 1.00 87.31 176 TYR A N 1
ATOM 1400 C CA . TYR A 1 176 ? -4.124 0.213 13.316 1.00 87.31 176 TYR A CA 1
ATOM 1401 C C . TYR A 1 176 ? -3.123 -0.915 13.607 1.00 87.31 176 TYR A C 1
ATOM 1403 O O . TYR A 1 176 ? -1.977 -0.653 13.974 1.00 87.31 176 TYR A O 1
ATOM 1411 N N . LEU A 1 177 ? -3.535 -2.170 13.399 1.00 84.81 177 LEU A N 1
ATOM 1412 C CA . LEU A 1 177 ? -2.657 -3.326 13.578 1.00 84.81 177 LEU A CA 1
ATOM 1413 C C . LEU A 1 177 ? -1.494 -3.318 12.579 1.00 84.81 177 LEU A C 1
ATOM 1415 O O . LEU A 1 177 ? -0.363 -3.576 12.984 1.00 84.81 177 LEU A O 1
ATOM 1419 N N . ALA A 1 178 ? -1.732 -2.974 11.312 1.00 86.06 178 ALA A N 1
ATOM 1420 C CA . ALA A 1 178 ? -0.665 -2.859 10.319 1.00 86.06 178 ALA A CA 1
ATOM 1421 C C . ALA A 1 178 ? 0.357 -1.772 10.706 1.00 86.06 178 ALA A C 1
ATOM 1423 O O . ALA A 1 178 ? 1.558 -2.036 10.738 1.00 86.06 178 ALA A O 1
ATOM 1424 N N . LEU A 1 179 ? -0.115 -0.594 11.134 1.00 84.19 179 LEU A N 1
ATOM 1425 C CA . LEU A 1 179 ? 0.747 0.489 11.619 1.00 84.19 179 LEU A CA 1
ATOM 1426 C C . LEU A 1 179 ? 1.602 0.058 12.809 1.00 84.19 179 LEU A C 1
ATOM 1428 O O . LEU A 1 179 ? 2.777 0.392 12.867 1.00 84.19 179 LEU A O 1
ATOM 1432 N N . SER A 1 180 ? 1.045 -0.712 13.742 1.00 78.38 180 SER A N 1
ATOM 1433 C CA . SER A 1 180 ? 1.807 -1.191 14.900 1.00 78.38 180 SER A CA 1
ATOM 1434 C C . SER A 1 180 ? 2.937 -2.168 14.546 1.00 78.38 180 SER A C 1
ATOM 1436 O O . SER A 1 180 ? 3.876 -2.328 15.324 1.00 78.38 180 SER A O 1
ATOM 1438 N N . GLN A 1 181 ? 2.841 -2.828 13.388 1.00 78.69 181 GLN A N 1
ATOM 1439 C CA . GLN A 1 181 ? 3.849 -3.764 12.893 1.00 78.69 181 GLN A CA 1
ATOM 1440 C C . GLN A 1 181 ? 4.907 -3.052 12.052 1.00 78.69 181 GLN A C 1
ATOM 1442 O O . GLN A 1 181 ? 6.097 -3.290 12.250 1.00 78.69 181 GLN A O 1
ATOM 1447 N N . ASP A 1 182 ? 4.470 -2.185 11.138 1.00 77.06 182 ASP A N 1
ATOM 1448 C CA . ASP A 1 182 ? 5.350 -1.532 10.167 1.00 77.06 182 ASP A CA 1
ATOM 1449 C C . ASP A 1 182 ? 5.980 -0.236 10.709 1.00 77.06 182 ASP A C 1
ATOM 1451 O O . ASP A 1 182 ? 7.040 0.165 10.237 1.00 77.06 182 ASP A O 1
ATOM 1455 N N . TYR A 1 183 ? 5.372 0.379 11.729 1.00 75.62 183 TYR A N 1
ATOM 1456 C CA . TYR A 1 183 ? 5.867 1.564 12.435 1.00 75.62 183 TYR A CA 1
ATOM 1457 C C . TYR A 1 183 ? 5.936 1.289 13.948 1.00 75.62 183 TYR A C 1
ATOM 1459 O O . TYR A 1 183 ? 5.204 1.866 14.761 1.00 75.62 183 TYR A O 1
ATOM 1467 N N . ALA A 1 184 ? 6.803 0.358 14.349 1.00 70.44 184 ALA A N 1
ATOM 1468 C CA . ALA A 1 184 ? 6.950 -0.070 15.745 1.00 70.44 184 ALA A CA 1
ATOM 1469 C C . ALA A 1 184 ? 7.295 1.088 16.712 1.00 70.44 184 ALA A C 1
ATOM 1471 O O . ALA A 1 184 ? 6.978 1.036 17.902 1.00 70.44 184 ALA A O 1
ATOM 1472 N N . GLU A 1 185 ? 7.919 2.153 16.209 1.00 64.81 185 GLU A N 1
ATOM 1473 C CA . GLU A 1 185 ? 8.248 3.387 16.926 1.00 64.81 185 GLU A CA 1
ATOM 1474 C C . GLU A 1 185 ? 7.029 4.218 17.347 1.00 64.81 185 GLU A C 1
ATOM 1476 O O . GLU A 1 185 ? 7.159 5.099 18.201 1.00 64.81 185 GLU A O 1
ATOM 1481 N N . LEU A 1 186 ? 5.845 3.942 16.790 1.00 66.44 186 LEU A N 1
ATOM 1482 C CA . LEU A 1 186 ? 4.596 4.572 17.223 1.00 66.44 186 LEU A CA 1
ATOM 1483 C C . LEU A 1 186 ? 4.155 4.099 18.618 1.00 66.44 186 LEU A C 1
ATOM 1485 O O . LEU A 1 186 ? 3.219 4.671 19.170 1.00 66.44 186 LEU A O 1
ATOM 1489 N N . GLU A 1 187 ? 4.797 3.059 19.175 1.00 63.22 187 GLU A N 1
ATOM 1490 C CA . GLU A 1 187 ? 4.501 2.478 20.497 1.00 63.22 187 GLU A CA 1
ATOM 1491 C C . GLU A 1 187 ? 2.993 2.218 20.721 1.00 63.22 187 GLU A C 1
ATOM 1493 O O . GLU A 1 187 ? 2.478 2.315 21.838 1.00 63.22 187 GLU A O 1
ATOM 1498 N N . LEU A 1 188 ? 2.269 1.887 19.645 1.00 64.44 188 LEU A N 1
ATOM 1499 C CA . LEU A 1 188 ? 0.844 1.568 19.680 1.00 64.44 188 LEU A CA 1
ATOM 1500 C C . LEU A 1 188 ? 0.631 0.327 20.564 1.00 64.44 188 LEU A C 1
ATOM 1502 O O . LEU A 1 188 ? 1.263 -0.708 20.343 1.00 64.44 188 LEU A O 1
ATOM 1506 N N . LEU A 1 189 ? -0.242 0.408 21.577 1.00 54.84 189 LEU A N 1
ATOM 1507 C CA . LEU A 1 189 ? -0.555 -0.752 22.420 1.00 54.84 189 LEU A CA 1
ATOM 1508 C C . LEU A 1 189 ? -1.409 -1.745 21.621 1.00 54.84 189 LEU A C 1
ATOM 1510 O O . LEU A 1 189 ? -2.618 -1.589 21.483 1.00 54.84 189 LEU A O 1
ATOM 1514 N N . THR A 1 190 ? -0.769 -2.791 21.107 1.00 55.25 190 THR A N 1
ATOM 1515 C CA . THR A 1 190 ? -1.418 -3.914 20.410 1.00 55.25 190 THR A CA 1
ATOM 1516 C C . THR A 1 190 ? -2.013 -4.955 21.354 1.00 55.25 190 THR A C 1
ATOM 1518 O O . THR A 1 190 ? -2.763 -5.825 20.918 1.00 55.25 190 THR A O 1
ATOM 1521 N N . GLU A 1 191 ? -1.693 -4.870 22.646 1.00 44.72 191 GLU A N 1
ATOM 1522 C CA . GLU A 1 191 ? -2.153 -5.787 23.687 1.00 44.72 191 GLU A CA 1
ATOM 1523 C C . GLU A 1 191 ? -3.114 -5.086 24.658 1.00 44.72 191 GLU A C 1
ATOM 1525 O O . GLU A 1 191 ? -2.767 -4.847 25.809 1.00 44.72 191 GLU A O 1
ATOM 1530 N N . GLU A 1 192 ? -4.343 -4.795 24.233 1.00 47.12 192 GLU A N 1
ATOM 1531 C CA . GLU A 1 192 ? -5.477 -4.796 25.164 1.00 47.12 192 GLU A CA 1
ATOM 1532 C C . GLU A 1 192 ? -6.654 -5.530 24.513 1.00 47.12 192 GLU A C 1
ATOM 1534 O O . GLU A 1 192 ? -7.136 -5.158 23.441 1.00 47.12 192 GLU A O 1
ATOM 1539 N N . ASP A 1 193 ? -7.079 -6.622 25.158 1.00 38.47 193 ASP A N 1
ATOM 1540 C CA . ASP A 1 193 ? -8.339 -7.302 24.876 1.00 38.47 193 ASP A CA 1
ATOM 1541 C C . ASP A 1 193 ? -9.456 -6.246 24.862 1.00 38.47 193 ASP A C 1
ATOM 1543 O O . ASP A 1 193 ? -9.777 -5.656 25.894 1.00 38.47 193 ASP A O 1
ATOM 1547 N N . TYR A 1 194 ? -10.029 -5.987 23.686 1.00 38.31 194 TYR A N 1
ATOM 1548 C CA . TYR A 1 194 ? -11.201 -5.128 23.540 1.00 38.31 194 TYR A CA 1
ATOM 1549 C C . TYR A 1 194 ? -12.363 -5.722 24.363 1.00 38.31 194 TYR A C 1
ATOM 1551 O O . TYR A 1 194 ? -12.919 -6.756 23.982 1.00 38.31 194 TYR A O 1
ATOM 1559 N N . GLU A 1 195 ? -12.726 -5.083 25.483 1.00 36.72 195 GLU A N 1
ATOM 1560 C CA . GLU A 1 195 ? -13.983 -5.339 26.217 1.00 36.72 195 GLU A CA 1
ATOM 1561 C C . GLU A 1 195 ? -15.208 -4.710 25.528 1.00 36.72 195 GLU A C 1
ATOM 1563 O O . GLU A 1 195 ? -15.128 -3.549 25.057 1.00 36.72 195 GLU A O 1
#